Protein AF-A0A9D2LPY2-F1 (afdb_monomer)

Solvent-accessible surface area (backbone atoms only — not comparable to full-atom values): 20550 Å² total; per-residue (Å²): 141,84,88,86,77,92,79,87,81,84,88,88,88,84,88,85,90,77,90,75,98,65,79,56,71,66,57,47,38,59,54,51,64,76,75,69,78,90,48,78,69,53,58,55,48,52,63,50,60,71,70,51,50,71,69,53,44,50,35,51,61,49,63,38,62,83,74,46,74,81,80,65,84,69,51,78,71,48,55,43,56,44,53,45,55,49,54,79,40,36,86,79,53,53,69,69,58,46,51,50,52,46,67,37,82,89,44,39,69,68,36,26,47,52,43,47,53,45,49,48,61,65,40,67,93,48,89,38,56,64,38,51,45,61,59,59,74,53,84,63,69,63,55,63,75,54,46,37,48,32,56,68,69,30,72,73,50,77,90,44,48,67,61,31,49,48,33,42,73,78,46,57,55,66,38,14,28,43,23,44,55,45,33,42,72,58,40,44,67,62,29,30,53,55,20,48,58,51,57,72,46,60,83,81,55,56,57,52,46,49,38,40,24,42,47,40,41,20,55,42,41,53,78,35,77,83,51,84,62,55,68,59,48,48,52,48,31,51,49,48,26,66,77,29,76,83,43,58,61,42,22,49,37,25,51,52,20,35,42,62,34,62,39,67,71,36,46,49,52,50,64,68,36,89,79,59,53,69,67,61,36,38,50,33,45,61,65,26,43,60,50,56,46,50,45,50,68,67,76,53,51,66,66,53,51,50,50,50,42,55,43,33,72,68,48,28,40,35,80,48,28,67,51,50,58,57,48,44,76,74,48,82,52,65,68,57,39,56,53,40,52,56,42,36,52,40,11,76,39,92,73,28,36,76,67,61,70,85,60,77,114

Nearest PDB structures (foldseek):
  3ea5-assembly2_D  TM=3.324E-01  e=8.865E-01  Saccharomyces cerevisiae
  9dze-assembly1_S  TM=2.400E-01  e=1.378E+00  synthetic construct
  4hnm-assembly1_A  TM=3.335E-01  e=4.236E+00  Homo sapiens
  7r5j-assembly1_00  TM=2.239E-01  e=1.977E+00  Homo sapiens

Secondary structure (DSSP, 8-state):
-----PPP---------SS--SSHHHHHHHHHHHHS---HHHHHHHHHHTTS-HHHHHHHHTT-TTTSTTS----HHHHHHHHHHHHHTGGGS-HHHHHHHHH-TTS-HHHHHHHHHHHHHHTTTS--HHHHHHHHTTTT-S-HHHHHHHHHHS---GGGHHHHHHHHHSS-HHHHHHHHHHHHHH-HHHHHHHHHHHHHTTTSS-HHHHHHHHHHHHHHHHH-TT-TTHHHHHHHHHHHHHH-TT-HHHHHHHHHHHHTT--HHHHHHHHH-SSS-HHHHHHHHHHTHHHHHHHHHS---HHHHHHHHHHHHHS-BGGGHHHHHHHHTT---HHHHHHHHHHHHHHHSTT-B---GGG--

Structure (mmCIF, N/CA/C/O backbone):
data_AF-A0A9D2LPY2-F1
#
_entry.id   AF-A0A9D2LPY2-F1
#
loop_
_atom_site.group_PDB
_atom_site.id
_atom_site.type_symbol
_atom_site.label_atom_id
_atom_site.label_alt_id
_atom_site.label_comp_id
_atom_site.label_asym_id
_atom_site.label_entity_id
_atom_site.label_seq_id
_atom_site.pdbx_PDB_ins_code
_atom_site.Cartn_x
_atom_site.Cartn_y
_atom_site.Cartn_z
_atom_site.occupancy
_atom_site.B_iso_or_equiv
_atom_site.auth_seq_id
_atom_site.auth_comp_id
_atom_site.auth_asym_id
_atom_site.auth_atom_id
_atom_site.pdbx_PDB_model_num
ATOM 1 N N . MET A 1 1 ? 13.763 -38.006 15.478 1.00 33.28 1 MET A N 1
ATOM 2 C CA . MET A 1 1 ? 14.394 -37.643 16.771 1.00 33.28 1 MET A CA 1
ATOM 3 C C . MET A 1 1 ? 15.590 -36.742 16.495 1.00 33.28 1 MET A C 1
ATOM 5 O O . MET A 1 1 ? 16.362 -37.078 15.611 1.00 33.28 1 MET A O 1
ATOM 9 N N . LYS A 1 2 ? 15.731 -35.659 17.274 1.00 29.73 2 LYS A N 1
ATOM 10 C CA . LYS A 1 2 ? 16.757 -34.589 17.236 1.00 29.73 2 LYS A CA 1
ATOM 11 C C . LYS A 1 2 ? 16.472 -33.377 16.335 1.00 29.73 2 LYS A C 1
ATOM 13 O O . LYS A 1 2 ? 16.975 -33.234 15.230 1.00 29.73 2 LYS A O 1
ATOM 18 N N . GLN A 1 3 ? 15.698 -32.476 16.942 1.00 30.42 3 GLN A N 1
ATOM 19 C CA . GLN A 1 3 ? 15.717 -31.023 16.775 1.00 30.42 3 GLN A CA 1
ATOM 20 C C . GLN A 1 3 ? 17.135 -30.432 16.879 1.00 30.42 3 GLN A C 1
ATOM 22 O O . GLN A 1 3 ? 17.917 -30.896 17.712 1.00 30.42 3 GLN A O 1
ATOM 27 N N . ARG A 1 4 ? 17.397 -29.361 16.109 1.00 27.16 4 ARG A N 1
ATOM 28 C CA . ARG A 1 4 ? 18.348 -28.230 16.315 1.00 27.16 4 ARG A CA 1
ATOM 29 C C . ARG A 1 4 ? 18.579 -27.591 14.932 1.00 27.16 4 ARG A C 1
ATOM 31 O O . ARG A 1 4 ? 18.830 -28.328 13.998 1.00 27.16 4 ARG A O 1
ATOM 38 N N . LYS A 1 5 ? 18.534 -26.284 14.664 1.00 26.66 5 LYS A N 1
ATOM 39 C CA . LYS A 1 5 ? 18.535 -25.036 15.440 1.00 26.66 5 LYS A CA 1
ATOM 40 C C . LYS A 1 5 ? 17.847 -23.976 14.562 1.00 26.66 5 LYS A C 1
ATOM 42 O O . LYS A 1 5 ? 18.274 -23.782 13.429 1.00 26.66 5 LYS A O 1
ATOM 47 N N . ARG A 1 6 ? 16.849 -23.262 15.091 1.00 25.72 6 ARG A N 1
ATOM 48 C CA . ARG A 1 6 ? 16.444 -21.953 14.556 1.00 25.72 6 ARG A CA 1
ATOM 49 C C . ARG A 1 6 ? 17.539 -20.953 14.931 1.00 25.72 6 ARG A C 1
ATOM 51 O O . ARG A 1 6 ? 17.900 -20.869 16.104 1.00 25.72 6 ARG A O 1
ATOM 58 N N . ARG A 1 7 ? 18.106 -20.261 13.943 1.00 25.97 7 ARG A N 1
ATOM 59 C CA . ARG A 1 7 ? 18.996 -19.117 14.154 1.00 25.97 7 ARG A CA 1
ATOM 60 C C . ARG A 1 7 ? 18.189 -17.839 13.973 1.00 25.97 7 ARG A C 1
ATOM 62 O O . ARG A 1 7 ? 17.499 -17.662 12.979 1.00 25.97 7 ARG A O 1
ATOM 69 N N . ILE A 1 8 ? 18.297 -17.025 15.009 1.00 27.44 8 ILE A N 1
ATOM 70 C CA . ILE A 1 8 ? 17.838 -15.655 15.179 1.00 27.44 8 ILE A CA 1
ATOM 71 C C . ILE A 1 8 ? 18.492 -14.775 14.108 1.00 27.44 8 ILE A C 1
ATOM 73 O O . ILE A 1 8 ? 19.707 -14.852 13.933 1.00 27.44 8 ILE A O 1
ATOM 77 N N . TRP A 1 9 ? 17.700 -13.932 13.448 1.00 23.62 9 TRP A N 1
ATOM 78 C CA . TRP A 1 9 ? 18.180 -12.730 12.768 1.00 23.62 9 TRP A CA 1
ATOM 79 C C . TRP A 1 9 ? 17.398 -11.537 13.315 1.00 23.62 9 TRP A C 1
ATOM 81 O O . TRP A 1 9 ? 16.196 -11.408 13.105 1.00 23.62 9 TRP A O 1
ATOM 91 N N . PHE A 1 10 ? 18.113 -10.724 14.086 1.00 23.70 10 PHE A N 1
ATOM 92 C CA . PHE A 1 10 ? 17.764 -9.359 14.460 1.00 23.70 10 PHE A CA 1
ATOM 93 C C . PHE A 1 10 ? 18.466 -8.411 13.473 1.00 23.70 10 PHE A C 1
ATOM 95 O O . PHE A 1 10 ? 19.492 -8.784 12.904 1.00 23.70 10 PHE A O 1
ATOM 102 N N . CYS A 1 11 ? 17.942 -7.185 13.380 1.00 22.45 11 CYS A N 1
ATOM 103 C CA . CYS A 1 11 ? 18.453 -5.993 12.680 1.00 22.45 11 CYS A CA 1
ATOM 104 C C . CYS A 1 11 ? 17.850 -5.712 11.294 1.00 22.45 11 CYS A C 1
ATOM 106 O O . CYS A 1 11 ? 18.381 -6.125 10.270 1.00 22.45 11 CYS A O 1
ATOM 108 N N . SER A 1 12 ? 16.836 -4.844 11.252 1.00 22.83 12 SER A N 1
ATOM 109 C CA . SER A 1 12 ? 17.049 -3.440 10.845 1.00 22.83 12 SER A CA 1
ATOM 110 C C . SER A 1 12 ? 15.806 -2.592 11.146 1.00 22.83 12 SER A C 1
ATOM 112 O O . SER A 1 12 ? 14.726 -2.793 10.605 1.00 22.83 12 SER A O 1
ATOM 114 N N . LEU A 1 13 ? 15.990 -1.646 12.065 1.00 22.78 13 LEU A N 1
ATOM 115 C CA . LEU A 1 13 ? 15.057 -0.604 12.472 1.00 22.78 13 LEU A CA 1
ATOM 116 C C . LEU A 1 13 ? 15.636 0.715 11.949 1.00 22.78 13 LEU A C 1
ATOM 118 O O . LEU A 1 13 ? 16.678 1.123 12.451 1.00 22.78 13 LEU A O 1
ATOM 122 N N . ALA A 1 14 ? 14.998 1.351 10.964 1.00 22.44 14 ALA A N 1
ATOM 123 C CA . ALA A 1 14 ? 14.951 2.810 10.804 1.00 22.44 14 ALA A CA 1
ATOM 124 C C . ALA A 1 14 ? 14.143 3.203 9.553 1.00 22.44 14 ALA A C 1
ATOM 126 O O . ALA A 1 14 ? 14.378 2.675 8.474 1.00 22.44 14 ALA A O 1
ATOM 127 N N . ALA A 1 15 ? 13.274 4.203 9.734 1.00 22.61 15 ALA A N 1
ATOM 128 C CA . ALA A 1 15 ? 12.602 5.022 8.719 1.00 22.61 15 ALA A CA 1
ATOM 129 C C . ALA A 1 15 ? 11.318 4.481 8.054 1.00 22.61 15 ALA A C 1
ATOM 131 O O . ALA A 1 15 ? 11.270 4.296 6.847 1.00 22.61 15 ALA A O 1
ATOM 132 N N . VAL A 1 16 ? 10.231 4.395 8.834 1.00 22.98 16 VAL A N 1
ATOM 133 C CA . VAL A 1 16 ? 8.909 4.913 8.416 1.00 22.98 16 VAL A CA 1
ATOM 134 C C . VAL A 1 16 ? 8.256 5.557 9.643 1.00 22.98 16 VAL A C 1
ATOM 136 O O . VAL A 1 16 ? 7.635 4.887 10.464 1.00 22.98 16 VAL A O 1
ATOM 139 N N . ILE A 1 17 ? 8.439 6.867 9.803 1.00 27.78 17 ILE A N 1
ATOM 140 C CA . ILE A 1 17 ? 7.555 7.699 10.624 1.00 27.78 17 ILE A CA 1
ATOM 141 C C . ILE A 1 17 ? 6.689 8.447 9.626 1.00 27.78 17 ILE A C 1
ATOM 143 O O . ILE A 1 17 ? 7.153 9.425 9.061 1.00 27.78 17 ILE A O 1
ATOM 147 N N . LEU A 1 18 ? 5.479 7.946 9.379 1.00 23.75 18 LEU A N 1
ATOM 148 C CA . LEU A 1 18 ? 4.254 8.726 9.190 1.00 23.75 18 LEU A CA 1
ATOM 149 C C . LEU A 1 18 ? 3.100 7.761 8.870 1.00 23.75 18 LEU A C 1
ATOM 151 O O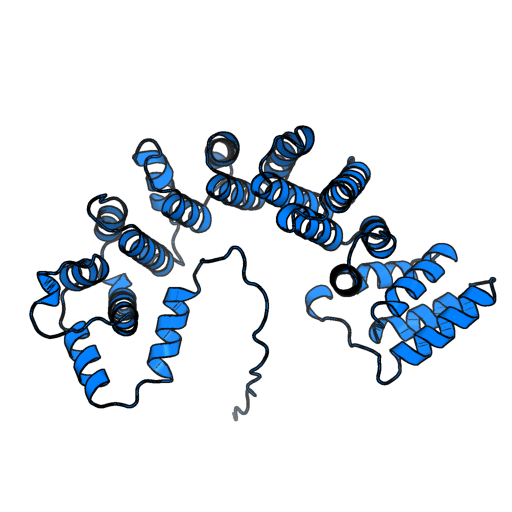 . LEU A 1 18 ? 3.161 6.986 7.924 1.00 23.75 18 LEU A O 1
ATOM 155 N N . VAL A 1 19 ? 2.050 7.847 9.693 1.00 28.88 19 VAL A N 1
ATOM 156 C CA . VAL A 1 19 ? 0.743 7.172 9.575 1.00 28.88 19 VAL A CA 1
ATOM 157 C C . VAL A 1 19 ? 0.756 5.654 9.815 1.00 28.88 19 VAL A C 1
ATOM 159 O O . VAL A 1 19 ? 0.844 4.839 8.902 1.00 28.88 19 VAL A O 1
ATOM 162 N N . GLY A 1 20 ? 0.598 5.258 11.082 1.00 27.89 20 GLY A N 1
ATOM 163 C CA . GLY A 1 20 ? 0.405 3.849 11.433 1.00 27.89 20 GLY A CA 1
ATOM 164 C C . GLY A 1 20 ? 0.440 3.540 12.926 1.00 27.89 20 GLY A C 1
ATOM 165 O O . GLY A 1 20 ? 1.164 2.641 13.342 1.00 27.89 20 GLY A O 1
ATOM 166 N N . VAL A 1 21 ? -0.332 4.250 13.755 1.00 30.75 21 VAL A N 1
ATOM 167 C CA . VAL A 1 21 ? -0.612 3.775 15.124 1.00 30.75 21 VAL A CA 1
ATOM 168 C C . VAL A 1 21 ? -1.715 2.714 15.032 1.00 30.75 21 VAL A C 1
ATOM 170 O O . VAL A 1 21 ? -2.880 2.972 15.307 1.00 30.75 21 VAL A O 1
ATOM 173 N N . SER A 1 22 ? -1.364 1.511 14.579 1.00 33.56 22 SER A N 1
ATOM 174 C CA . SER A 1 22 ? -2.277 0.362 14.527 1.00 33.56 22 SER A CA 1
ATOM 175 C C . SER A 1 22 ? -1.573 -0.886 15.056 1.00 33.56 22 SER A C 1
ATOM 177 O O . SER A 1 22 ? -0.519 -1.258 14.549 1.00 33.56 22 SER A O 1
ATOM 179 N N . ALA A 1 23 ? -2.154 -1.513 16.083 1.00 34.56 23 ALA A N 1
ATOM 180 C CA . ALA A 1 23 ? -1.826 -2.830 16.654 1.00 34.56 23 ALA A CA 1
ATOM 181 C C . ALA A 1 23 ? -0.445 -3.049 17.320 1.00 34.56 23 ALA A C 1
ATOM 183 O O . ALA A 1 23 ? -0.296 -3.977 18.113 1.00 34.56 23 ALA A O 1
ATOM 184 N N . VAL A 1 24 ? 0.558 -2.199 17.082 1.00 37.12 24 VAL A N 1
ATOM 185 C CA . VAL A 1 24 ? 1.925 -2.419 17.600 1.00 37.12 24 VAL A CA 1
ATOM 186 C C . VAL A 1 24 ? 2.024 -2.244 19.125 1.00 37.12 24 VAL A C 1
ATOM 188 O O . VAL A 1 24 ? 2.797 -2.954 19.762 1.00 37.12 24 VAL A O 1
ATOM 191 N N . GLY A 1 25 ? 1.218 -1.365 19.734 1.00 37.53 25 GLY A N 1
ATOM 192 C CA . GLY A 1 25 ? 1.349 -0.992 21.151 1.00 37.53 25 GLY A CA 1
ATOM 193 C C . GLY A 1 25 ? 1.043 -2.109 22.159 1.00 37.53 25 GLY A C 1
ATOM 194 O O . GLY A 1 25 ? 1.768 -2.255 23.139 1.00 37.53 25 GLY A O 1
ATOM 195 N N . VAL A 1 26 ? 0.015 -2.930 21.914 1.00 41.72 26 VAL A N 1
ATOM 196 C CA . VAL A 1 26 ? -0.402 -3.998 22.849 1.00 41.72 26 VAL A CA 1
ATOM 197 C C . VAL A 1 26 ? 0.454 -5.259 22.680 1.00 41.72 26 VAL A C 1
ATOM 199 O O . VAL A 1 26 ? 0.863 -5.869 23.666 1.00 41.72 26 VAL A O 1
ATOM 202 N N . LEU A 1 27 ? 0.822 -5.610 21.442 1.00 37.94 27 LEU A N 1
ATOM 203 C CA . LEU A 1 27 ? 1.737 -6.726 21.180 1.00 37.94 27 LEU A CA 1
ATOM 204 C C . LEU A 1 27 ? 3.169 -6.417 21.650 1.00 37.94 27 LEU A C 1
ATOM 206 O O . LEU A 1 27 ? 3.800 -7.285 22.253 1.00 37.94 27 LEU A O 1
ATOM 210 N N . HIS A 1 28 ? 3.658 -5.177 21.485 1.00 39.91 28 HIS A N 1
ATOM 211 C CA . HIS A 1 28 ? 4.940 -4.766 22.077 1.00 39.91 28 HIS A CA 1
ATOM 212 C C . HIS A 1 28 ? 4.902 -4.765 23.605 1.00 39.91 28 HIS A C 1
ATOM 214 O O . HIS A 1 28 ? 5.907 -5.123 24.209 1.00 39.91 28 HIS A O 1
ATOM 220 N N . ALA A 1 29 ? 3.766 -4.442 24.237 1.00 39.56 29 ALA A N 1
ATOM 221 C CA . ALA A 1 29 ? 3.632 -4.529 25.691 1.00 39.56 29 ALA A CA 1
ATOM 222 C C . ALA A 1 29 ? 3.851 -5.965 26.201 1.00 39.56 29 ALA A C 1
ATOM 224 O O . ALA A 1 29 ? 4.554 -6.148 27.189 1.00 39.56 29 ALA A O 1
ATOM 225 N N . SER A 1 30 ? 3.328 -6.974 25.489 1.00 40.59 30 SER A N 1
ATOM 226 C CA . SER A 1 30 ? 3.521 -8.394 25.834 1.00 40.59 30 SER A CA 1
ATOM 227 C C . SER A 1 30 ? 4.945 -8.917 25.586 1.00 40.59 30 SER A C 1
ATOM 229 O O . SER A 1 30 ? 5.412 -9.795 26.302 1.00 40.59 30 SER A O 1
ATOM 231 N N . ALA A 1 31 ? 5.657 -8.368 24.595 1.00 36.31 31 ALA A N 1
ATOM 232 C CA . ALA A 1 31 ? 7.046 -8.736 24.312 1.00 36.31 31 ALA A CA 1
ATOM 233 C C . ALA A 1 31 ? 8.040 -8.046 25.272 1.00 36.31 31 ALA A C 1
ATOM 235 O O . ALA A 1 31 ? 9.018 -8.658 25.706 1.00 36.31 31 ALA A O 1
ATOM 236 N N . LEU A 1 32 ? 7.765 -6.792 25.656 1.00 37.66 32 LEU A N 1
ATOM 237 C CA . LEU A 1 32 ? 8.565 -6.023 26.617 1.00 37.66 32 LEU A CA 1
ATOM 238 C C . LEU A 1 32 ? 8.457 -6.559 28.052 1.00 37.66 32 LEU A C 1
ATOM 240 O O . LEU A 1 32 ? 9.445 -6.485 28.783 1.00 37.66 32 LEU A O 1
ATOM 244 N N . THR A 1 33 ? 7.318 -7.138 28.451 1.00 45.91 33 THR A N 1
ATOM 245 C CA . THR A 1 33 ? 7.165 -7.759 29.780 1.00 45.91 33 THR A CA 1
ATOM 246 C C . THR A 1 33 ? 8.031 -9.004 29.959 1.00 45.91 33 THR A C 1
ATOM 248 O O . THR A 1 33 ? 8.462 -9.280 31.076 1.00 45.91 33 THR A O 1
ATOM 251 N N . THR A 1 34 ? 8.346 -9.736 28.886 1.00 41.28 34 THR A N 1
ATOM 252 C CA . THR A 1 34 ? 9.168 -10.955 28.975 1.00 41.28 34 THR A CA 1
ATOM 253 C C . THR A 1 34 ? 10.679 -10.725 28.967 1.00 41.28 34 THR A C 1
ATOM 255 O O . THR A 1 34 ? 11.400 -11.570 29.492 1.00 41.28 34 THR A O 1
ATOM 258 N N . GLU A 1 35 ? 11.187 -9.623 28.401 1.00 39.84 35 GLU A N 1
ATOM 259 C CA . GLU A 1 35 ? 12.633 -9.498 28.129 1.00 39.84 35 GLU A CA 1
ATOM 260 C C . GLU A 1 35 ? 13.377 -8.466 29.001 1.00 39.84 35 GLU A C 1
ATOM 262 O O . GLU A 1 35 ? 14.607 -8.476 29.017 1.00 39.84 35 GLU A O 1
ATOM 267 N N . LYS A 1 36 ? 12.693 -7.596 29.769 1.00 41.84 36 LYS A N 1
ATOM 268 C CA . LYS A 1 36 ? 13.379 -6.448 30.404 1.00 41.84 36 LYS A CA 1
ATOM 269 C C . LYS A 1 36 ? 13.077 -6.117 31.869 1.00 41.84 36 LYS A C 1
ATOM 271 O O . LYS A 1 36 ? 13.353 -4.994 32.275 1.00 41.84 36 LYS A O 1
ATOM 276 N N . LEU A 1 37 ? 12.581 -7.053 32.678 1.00 44.19 37 LEU A N 1
ATOM 277 C CA . LEU A 1 37 ? 12.124 -6.733 34.042 1.00 44.19 37 LEU A CA 1
ATOM 278 C C . LEU A 1 37 ? 12.885 -7.516 35.123 1.00 44.19 37 LEU A C 1
ATOM 280 O O . LEU A 1 37 ? 12.363 -8.433 35.754 1.00 44.19 37 LEU A O 1
ATOM 284 N N . SER A 1 38 ? 14.155 -7.163 35.334 1.00 38.19 38 SER A N 1
ATOM 285 C CA . SER A 1 38 ? 14.966 -7.665 36.452 1.00 38.19 38 SER A CA 1
ATOM 286 C C . SER A 1 38 ? 15.116 -6.590 37.535 1.00 38.19 38 SER A C 1
ATOM 288 O O . SER A 1 38 ? 16.139 -5.909 37.612 1.00 38.19 38 SER A O 1
ATOM 290 N N . GLY A 1 39 ? 14.091 -6.445 38.378 1.00 50.50 39 GLY A N 1
ATOM 291 C CA . GLY A 1 39 ? 14.118 -5.616 39.585 1.00 50.50 39 GLY A CA 1
ATOM 292 C C . GLY A 1 39 ? 13.019 -6.021 40.574 1.00 50.50 39 GLY A C 1
ATOM 293 O O . GLY A 1 39 ? 11.877 -6.241 40.182 1.00 50.50 39 GLY A O 1
ATOM 294 N N . MET A 1 40 ? 13.344 -6.121 41.868 1.00 47.19 40 MET A N 1
ATOM 295 C CA . MET A 1 40 ? 12.392 -6.523 42.924 1.00 47.19 40 MET A CA 1
ATOM 296 C C . MET A 1 40 ? 11.191 -5.563 43.066 1.00 47.19 40 MET A C 1
ATOM 298 O O . MET A 1 40 ? 10.110 -5.994 43.470 1.00 47.19 40 MET A O 1
ATOM 302 N N . GLU A 1 41 ? 11.340 -4.284 42.697 1.00 60.94 41 GLU A N 1
ATOM 303 C CA . GLU A 1 41 ? 10.235 -3.312 42.674 1.00 60.94 41 GLU A CA 1
ATOM 304 C C . GLU A 1 41 ? 9.180 -3.650 41.612 1.00 60.94 41 GLU A C 1
ATOM 306 O O . GLU A 1 41 ? 7.982 -3.469 41.839 1.00 60.94 41 GLU A O 1
ATOM 311 N N . GLU A 1 42 ? 9.589 -4.219 40.483 1.00 63.41 42 GLU A N 1
ATOM 312 C CA . GLU A 1 42 ? 8.707 -4.496 39.354 1.00 63.41 42 GLU A CA 1
ATOM 313 C C . GLU A 1 42 ? 7.843 -5.737 39.571 1.00 63.41 42 GLU A C 1
ATOM 315 O O . GLU A 1 42 ? 6.636 -5.702 39.339 1.00 63.41 42 GLU A O 1
ATOM 320 N N . THR A 1 43 ? 8.410 -6.798 40.150 1.00 66.75 43 THR A N 1
ATOM 321 C CA . THR A 1 43 ? 7.640 -7.979 40.574 1.00 66.75 43 THR A CA 1
ATOM 322 C C . THR A 1 43 ? 6.583 -7.611 41.623 1.00 66.75 43 THR A C 1
ATOM 324 O O . THR A 1 43 ? 5.451 -8.102 41.598 1.00 66.75 43 THR A O 1
ATOM 327 N N . SER A 1 44 ? 6.918 -6.688 42.533 1.00 70.75 44 SER A N 1
ATOM 328 C CA . SER A 1 44 ? 5.967 -6.171 43.522 1.00 70.75 44 SER A CA 1
ATOM 329 C C . SER A 1 44 ? 4.852 -5.331 42.879 1.00 70.75 44 SER A C 1
ATOM 331 O O . SER A 1 44 ? 3.707 -5.393 43.321 1.00 70.75 44 SER A O 1
ATOM 333 N N . ARG A 1 45 ? 5.150 -4.597 41.797 1.00 69.19 45 ARG A N 1
ATOM 334 C CA . ARG A 1 45 ? 4.157 -3.840 41.020 1.00 69.19 45 ARG A CA 1
ATOM 335 C C . ARG A 1 45 ? 3.234 -4.757 40.225 1.00 69.19 45 ARG A C 1
ATOM 337 O O . ARG A 1 45 ? 2.023 -4.588 40.324 1.00 69.19 45 ARG A O 1
ATOM 344 N N . ILE A 1 46 ? 3.772 -5.737 39.498 1.00 73.56 46 ILE A N 1
ATOM 345 C CA . ILE A 1 46 ? 2.980 -6.705 38.720 1.00 73.56 46 ILE A CA 1
ATOM 346 C C . ILE A 1 46 ? 1.996 -7.434 39.640 1.00 73.56 46 ILE A C 1
ATOM 348 O O . ILE A 1 46 ? 0.791 -7.362 39.418 1.00 73.56 46 ILE A O 1
ATOM 352 N N . SER A 1 47 ? 2.478 -7.992 40.755 1.00 77.88 47 SER A N 1
ATOM 353 C CA . SER A 1 47 ? 1.624 -8.702 41.724 1.00 77.88 47 SER A CA 1
ATOM 354 C C . SER A 1 47 ? 0.554 -7.829 42.397 1.00 77.88 47 SER A C 1
ATOM 356 O O . SER A 1 47 ? -0.442 -8.345 42.909 1.00 77.88 47 SER A O 1
ATOM 358 N N . ARG A 1 48 ? 0.728 -6.500 42.428 1.00 76.94 48 ARG A N 1
ATOM 359 C CA . ARG A 1 48 ? -0.305 -5.557 42.888 1.00 76.94 48 ARG A CA 1
ATOM 360 C C . ARG A 1 48 ? -1.350 -5.308 41.806 1.00 76.94 48 ARG A C 1
ATOM 362 O O . ARG A 1 48 ? -2.536 -5.363 42.114 1.00 76.94 48 ARG A O 1
ATOM 369 N N . VAL A 1 49 ? -0.928 -5.078 40.560 1.00 81.94 49 VAL A N 1
ATOM 370 C CA . VAL A 1 49 ? -1.843 -4.899 39.417 1.00 81.94 49 VAL A CA 1
ATOM 371 C C . VAL A 1 49 ? -2.666 -6.172 39.185 1.00 81.94 49 VAL A C 1
ATOM 373 O O . VAL A 1 49 ? -3.871 -6.088 38.965 1.00 81.94 49 VAL A O 1
ATOM 376 N N . GLU A 1 50 ? -2.065 -7.351 39.363 1.00 83.94 50 GLU A N 1
ATOM 377 C CA . GLU A 1 50 ? -2.746 -8.652 39.313 1.00 83.94 50 GLU A CA 1
ATOM 378 C C . GLU A 1 50 ? -3.910 -8.780 40.314 1.00 83.94 50 GLU A C 1
ATOM 380 O O . GLU A 1 50 ? -4.864 -9.518 40.075 1.00 83.94 50 GLU A O 1
ATOM 385 N N . LYS A 1 51 ? -3.893 -8.051 41.431 1.00 87.12 51 LYS A N 1
ATOM 386 C CA . LYS A 1 51 ? -4.964 -8.119 42.442 1.00 87.12 51 LYS A CA 1
ATOM 387 C C . LYS A 1 51 ? -6.111 -7.146 42.187 1.00 87.12 51 LYS A C 1
ATOM 389 O O . LYS A 1 51 ? -7.138 -7.246 42.855 1.00 87.12 51 LYS A O 1
ATOM 394 N N . LEU A 1 52 ? -5.946 -6.202 41.263 1.00 87.44 52 LEU A N 1
ATOM 395 C CA . LEU A 1 52 ? -6.981 -5.222 40.943 1.00 87.44 52 LEU A CA 1
ATOM 396 C C . LEU A 1 52 ? -8.132 -5.881 40.185 1.00 87.44 52 LEU A C 1
ATOM 398 O O . LEU A 1 52 ? -7.923 -6.807 39.403 1.00 87.44 52 LEU A O 1
ATOM 402 N N . SER A 1 53 ? -9.354 -5.398 40.389 1.00 90.81 53 SER A N 1
ATOM 403 C CA . SER A 1 53 ? -10.504 -5.799 39.578 1.00 90.81 53 SER A CA 1
ATOM 404 C C . SER A 1 53 ? -10.415 -5.212 38.164 1.00 90.81 53 SER A C 1
ATOM 406 O O . SER A 1 53 ? -9.735 -4.211 37.940 1.00 90.81 53 SER A O 1
ATOM 408 N N . THR A 1 54 ? -11.149 -5.784 37.205 1.00 90.69 54 THR A N 1
ATOM 409 C CA . THR A 1 54 ? -11.245 -5.243 35.835 1.00 90.69 54 THR A CA 1
ATOM 410 C C . THR A 1 54 ? -11.626 -3.763 35.831 1.00 90.69 54 THR A C 1
ATOM 412 O O . THR A 1 54 ? -10.991 -2.964 35.151 1.00 90.69 54 THR A O 1
ATOM 415 N N . GLN A 1 55 ? -12.604 -3.374 36.650 1.00 90.94 55 GLN A N 1
ATOM 416 C CA . GLN A 1 55 ? -13.056 -1.986 36.745 1.00 90.94 55 GLN A CA 1
ATOM 417 C C . GLN A 1 55 ? -11.979 -1.057 37.317 1.00 90.94 55 GLN A C 1
ATOM 419 O O . GLN A 1 55 ? -11.813 0.063 36.844 1.00 90.94 55 GLN A O 1
ATOM 424 N N . GLN A 1 56 ? -11.176 -1.532 38.273 1.00 89.44 56 GLN A N 1
ATOM 425 C CA . GLN A 1 56 ? -10.026 -0.771 38.769 1.00 89.44 56 GLN A CA 1
ATOM 426 C C . GLN A 1 56 ? -8.941 -0.619 37.696 1.00 89.44 56 GLN A C 1
ATOM 428 O O . GLN A 1 56 ? -8.372 0.461 37.560 1.00 89.44 56 GLN A O 1
ATOM 433 N N . LEU A 1 57 ? -8.671 -1.663 36.906 1.00 89.38 57 LEU A N 1
ATOM 434 C CA . LEU A 1 57 ? -7.717 -1.596 35.794 1.00 89.38 57 LEU A CA 1
ATOM 435 C C . LEU A 1 57 ? -8.174 -0.596 34.719 1.00 89.38 57 LEU A C 1
ATOM 437 O O . LEU A 1 57 ? -7.376 0.230 34.274 1.00 89.38 57 LEU A O 1
ATOM 441 N N . ILE A 1 58 ? -9.458 -0.611 34.350 1.00 90.19 58 ILE A N 1
ATOM 442 C CA . ILE A 1 58 ? -10.042 0.366 33.418 1.00 90.19 58 ILE A CA 1
ATOM 443 C C . ILE A 1 58 ? -9.965 1.781 34.003 1.00 90.19 58 ILE A C 1
ATOM 445 O O . ILE A 1 58 ? -9.509 2.695 33.319 1.00 90.19 58 ILE A O 1
ATOM 449 N N . GLY A 1 59 ? -10.309 1.960 35.282 1.00 88.50 59 GLY A N 1
ATOM 450 C CA . GLY A 1 59 ? -10.184 3.244 35.976 1.00 88.50 59 GLY A CA 1
ATOM 451 C C . GLY A 1 59 ? -8.751 3.789 35.973 1.00 88.50 59 GLY A C 1
ATOM 452 O O . GLY A 1 59 ? -8.541 4.979 35.733 1.00 88.50 59 GLY A O 1
ATOM 453 N N . LEU A 1 60 ? -7.741 2.925 36.145 1.00 85.81 60 LEU A N 1
ATOM 454 C CA . LEU A 1 60 ? -6.331 3.318 36.035 1.00 85.81 60 LEU A CA 1
ATOM 455 C C . LEU A 1 60 ? -5.959 3.783 34.624 1.00 85.81 60 LEU A C 1
ATOM 457 O O . LEU A 1 60 ? -5.292 4.817 34.498 1.00 85.81 60 LEU A O 1
ATOM 461 N N . LEU A 1 61 ? -6.399 3.066 33.580 1.00 87.25 61 LEU A N 1
ATOM 462 C CA . LEU A 1 61 ? -6.218 3.501 32.189 1.00 87.25 61 LEU A CA 1
ATOM 463 C C . LEU A 1 61 ? -6.908 4.839 31.926 1.00 87.25 61 LEU A C 1
ATOM 465 O O . LEU A 1 61 ? -6.360 5.664 31.203 1.00 87.25 61 LEU A O 1
ATOM 469 N N . ASN A 1 62 ? -8.080 5.056 32.525 1.00 88.00 62 ASN A N 1
ATOM 470 C CA . ASN A 1 62 ? -8.857 6.287 32.401 1.00 88.00 62 ASN A CA 1
ATOM 471 C C . ASN A 1 62 ? -8.264 7.471 33.185 1.00 88.00 62 ASN A C 1
ATOM 473 O O . ASN A 1 62 ? -8.781 8.586 33.151 1.00 88.00 62 ASN A O 1
ATOM 477 N N . GLY A 1 63 ? -7.170 7.245 33.918 1.00 81.62 63 GLY A N 1
ATOM 478 C CA . GLY A 1 63 ? -6.522 8.270 34.725 1.00 81.62 63 GLY A CA 1
ATOM 479 C C . GLY A 1 63 ? -7.292 8.641 35.993 1.00 81.62 63 GLY A C 1
ATOM 480 O O . GLY A 1 63 ? -7.037 9.713 36.549 1.00 81.62 63 GLY A O 1
ATOM 481 N N . ASP A 1 64 ? -8.192 7.776 36.470 1.00 78.94 64 ASP A N 1
ATOM 482 C CA . ASP A 1 64 ? -8.957 8.012 37.689 1.00 78.94 64 ASP A CA 1
ATOM 483 C C . ASP A 1 64 ? -8.016 8.131 38.898 1.00 78.94 64 ASP A C 1
ATOM 485 O O . ASP A 1 64 ? -7.336 7.188 39.320 1.00 78.94 64 ASP A O 1
ATOM 489 N N . LYS A 1 65 ? -7.971 9.339 39.466 1.00 68.06 65 LYS A N 1
ATOM 490 C CA . LYS A 1 65 ? -7.123 9.669 40.613 1.00 68.06 65 LYS A CA 1
ATOM 491 C C . LYS A 1 65 ? -7.567 8.951 41.887 1.00 68.06 65 LYS A C 1
ATOM 493 O O . LYS A 1 65 ? -6.727 8.734 42.755 1.00 68.06 65 LYS A O 1
ATOM 498 N N . SER A 1 66 ? -8.839 8.559 41.990 1.00 65.38 66 SER A N 1
ATOM 499 C CA . SER A 1 66 ? -9.362 7.816 43.140 1.00 65.38 66 SER A CA 1
ATOM 500 C C . SER A 1 66 ? -8.786 6.398 43.215 1.00 65.38 66 SER A C 1
ATOM 502 O O . SER A 1 66 ? -8.524 5.895 44.305 1.00 65.38 66 SER A O 1
ATOM 504 N N . VAL A 1 67 ? -8.468 5.797 42.062 1.00 61.75 67 VAL A N 1
ATOM 505 C CA . VAL A 1 67 ? -7.809 4.485 41.968 1.00 61.75 67 VAL A CA 1
ATOM 506 C C . VAL A 1 67 ? -6.289 4.603 42.154 1.00 61.75 67 VAL A C 1
ATOM 508 O O . VAL A 1 67 ? -5.638 3.673 42.627 1.00 61.75 67 VAL A O 1
ATOM 511 N N . ARG A 1 68 ? -5.707 5.775 41.856 1.00 58.97 68 ARG A N 1
ATOM 512 C CA . ARG A 1 68 ? -4.270 6.072 42.037 1.00 58.97 68 ARG A CA 1
ATOM 513 C C . ARG A 1 68 ? -3.853 6.319 43.490 1.00 58.97 68 ARG A C 1
ATOM 515 O O . ARG A 1 68 ? -2.657 6.400 43.762 1.00 58.97 68 ARG A O 1
ATOM 522 N N . ALA A 1 69 ? -4.802 6.446 44.415 1.00 44.50 69 ALA A N 1
ATOM 523 C CA . ALA A 1 69 ? -4.565 7.021 45.736 1.00 44.50 69 ALA A CA 1
ATOM 524 C C . ALA A 1 69 ? -3.707 6.179 46.708 1.00 44.50 69 ALA A C 1
ATOM 526 O O . ALA A 1 69 ? -3.463 6.661 47.805 1.00 44.50 69 ALA A O 1
ATOM 527 N N . ASN A 1 70 ? -3.218 4.982 46.347 1.00 49.47 70 ASN A N 1
ATOM 528 C CA . ASN A 1 70 ? -2.578 4.075 47.317 1.00 49.47 70 ASN A CA 1
ATOM 529 C C . ASN A 1 70 ? -1.377 3.227 46.811 1.00 49.47 70 ASN A C 1
ATOM 531 O O . ASN A 1 70 ? -1.254 2.108 47.280 1.00 49.47 70 ASN A O 1
ATOM 535 N N . ASP A 1 71 ? -0.519 3.687 45.875 1.00 51.47 71 ASP A N 1
ATOM 536 C CA . ASP A 1 71 ? 0.921 3.261 45.735 1.00 51.47 71 ASP A CA 1
ATOM 537 C C . ASP A 1 71 ? 1.458 3.123 44.292 1.00 51.47 71 ASP A C 1
ATOM 539 O O . ASP A 1 71 ? 2.642 2.850 44.094 1.00 51.47 71 ASP A O 1
ATOM 543 N N . LEU A 1 72 ? 0.648 3.280 43.246 1.00 56.91 72 LEU A N 1
ATOM 544 C CA . LEU A 1 72 ? 1.152 3.162 41.871 1.00 56.91 72 LEU A CA 1
ATOM 545 C C . LEU A 1 72 ? 1.511 4.554 41.334 1.00 56.91 72 LEU A C 1
ATOM 547 O O . LEU A 1 72 ? 0.663 5.239 40.760 1.00 56.91 72 LEU A O 1
ATOM 551 N N . SER A 1 73 ? 2.768 4.988 41.501 1.00 52.69 73 SER A N 1
ATOM 552 C CA . SER A 1 73 ? 3.296 6.138 40.753 1.00 52.69 73 SER A CA 1
ATOM 553 C C . SER A 1 73 ? 3.368 5.756 39.267 1.00 52.69 73 SER A C 1
ATOM 555 O O . SER A 1 73 ? 4.323 5.168 38.765 1.00 52.69 73 SER A O 1
ATOM 557 N N . MET A 1 74 ? 2.271 5.986 38.549 1.00 53.94 74 MET A N 1
ATOM 558 C CA . MET A 1 74 ? 2.126 5.538 37.165 1.00 53.94 74 MET A CA 1
ATOM 559 C C . MET A 1 74 ? 2.885 6.490 36.231 1.00 53.94 74 MET A C 1
ATOM 561 O O . MET A 1 74 ? 2.297 7.394 35.641 1.00 53.94 74 MET A O 1
ATOM 565 N N . ALA A 1 75 ? 4.197 6.285 36.093 1.00 57.50 75 ALA A N 1
ATOM 566 C CA . ALA A 1 75 ? 4.899 6.634 34.860 1.00 57.50 75 ALA A CA 1
ATOM 567 C C . ALA A 1 75 ? 4.305 5.822 33.686 1.00 57.50 75 ALA A C 1
ATOM 569 O O . ALA A 1 75 ? 3.641 4.805 33.913 1.00 57.50 75 ALA A O 1
ATOM 570 N N . ASN A 1 76 ? 4.564 6.233 32.438 1.00 56.16 76 ASN A N 1
ATOM 571 C CA . ASN A 1 76 ? 4.056 5.563 31.226 1.00 56.16 76 ASN A CA 1
ATOM 572 C C . ASN A 1 76 ? 4.258 4.034 31.241 1.00 56.16 76 ASN A C 1
ATOM 574 O O . ASN A 1 76 ? 3.400 3.295 30.768 1.00 56.16 76 ASN A O 1
ATOM 578 N N . GLU A 1 77 ? 5.347 3.558 31.850 1.00 56.53 77 GLU A N 1
ATOM 579 C CA . GLU A 1 77 ? 5.671 2.136 32.017 1.00 56.53 77 GLU A CA 1
ATOM 580 C C . GLU A 1 77 ? 4.572 1.325 32.712 1.00 56.53 77 GLU A C 1
ATOM 582 O O . GLU A 1 77 ? 4.327 0.177 32.357 1.00 56.53 77 GLU A O 1
ATOM 587 N N . GLY A 1 78 ? 3.858 1.903 33.677 1.00 66.50 78 GLY A N 1
ATOM 588 C CA . GLY A 1 78 ? 2.840 1.147 34.392 1.00 66.50 78 GLY A CA 1
ATOM 589 C C . GLY A 1 78 ? 1.477 1.089 33.691 1.00 66.50 78 GLY A C 1
ATOM 590 O O . GLY A 1 78 ? 0.702 0.181 33.984 1.00 66.50 78 GLY A O 1
ATOM 591 N N . LEU A 1 79 ? 1.202 1.961 32.713 1.00 72.56 79 LEU A N 1
ATOM 592 C CA . LEU A 1 79 ? 0.026 1.805 31.845 1.00 72.56 79 LEU A CA 1
ATOM 593 C C . LEU A 1 79 ? 0.153 0.558 30.957 1.00 72.56 79 LEU A C 1
ATOM 595 O O . LEU A 1 79 ? -0.845 -0.122 30.724 1.00 72.56 79 LEU A O 1
ATOM 599 N N . TYR A 1 80 ? 1.375 0.203 30.539 1.00 75.12 80 TYR A N 1
ATOM 600 C CA . TYR A 1 80 ? 1.627 -1.052 29.825 1.00 75.12 80 TYR A CA 1
ATOM 601 C C . TYR A 1 80 ? 1.326 -2.272 30.697 1.00 75.12 80 TYR A C 1
ATOM 603 O O . TYR A 1 80 ? 0.676 -3.199 30.225 1.00 75.12 80 TYR A O 1
ATOM 611 N N . THR A 1 81 ? 1.722 -2.260 31.977 1.00 78.94 81 THR A N 1
ATOM 612 C CA . THR A 1 81 ? 1.392 -3.344 32.919 1.00 78.94 81 THR A CA 1
ATOM 613 C C . THR A 1 81 ? -0.121 -3.496 33.097 1.00 78.94 81 THR A C 1
ATOM 615 O O . THR A 1 81 ? -0.628 -4.614 33.110 1.00 78.94 81 THR A O 1
ATOM 618 N N . VAL A 1 82 ? -0.857 -2.384 33.195 1.00 83.56 82 VAL A N 1
ATOM 619 C CA . VAL A 1 82 ? -2.326 -2.400 33.309 1.00 83.56 82 VAL A CA 1
ATOM 620 C C . VAL A 1 82 ? -2.974 -2.958 32.037 1.00 83.56 82 VAL A C 1
ATOM 622 O O . VAL A 1 82 ? -3.841 -3.827 32.127 1.00 83.56 82 VAL A O 1
ATOM 625 N N . ALA A 1 83 ? -2.537 -2.513 30.855 1.00 85.56 83 ALA A N 1
ATOM 626 C CA . ALA A 1 83 ? -3.045 -3.017 29.580 1.00 85.56 83 ALA A CA 1
ATOM 627 C C . ALA A 1 83 ? -2.729 -4.511 29.375 1.00 85.56 83 ALA A C 1
ATOM 629 O O . ALA A 1 83 ? -3.596 -5.262 28.933 1.00 85.56 83 ALA A O 1
ATOM 630 N N . ALA A 1 84 ? -1.527 -4.960 29.751 1.00 85.06 84 ALA A N 1
ATOM 631 C CA . ALA A 1 84 ? -1.140 -6.369 29.702 1.00 85.06 84 ALA A CA 1
ATOM 632 C C . ALA A 1 84 ? -2.016 -7.232 30.624 1.00 85.06 84 ALA A C 1
ATOM 634 O O . ALA A 1 84 ? -2.505 -8.278 30.210 1.00 85.06 84 ALA A O 1
ATOM 635 N N . GLN A 1 85 ? -2.300 -6.758 31.839 1.00 87.06 85 GLN A N 1
ATOM 636 C CA . GLN A 1 85 ? -3.182 -7.461 32.774 1.00 87.06 85 GLN A CA 1
ATOM 637 C C . GLN A 1 85 ? -4.636 -7.530 32.290 1.00 87.06 85 GLN A C 1
ATOM 639 O O . GLN A 1 85 ? -5.306 -8.545 32.483 1.00 87.06 85 GLN A O 1
ATOM 644 N N . LEU A 1 86 ? -5.134 -6.490 31.616 1.00 89.69 86 LEU A N 1
ATOM 645 C CA . LEU A 1 86 ? -6.434 -6.552 30.941 1.00 89.69 86 LEU A CA 1
ATOM 646 C C . LEU A 1 86 ? -6.430 -7.559 29.784 1.00 89.69 86 LEU A C 1
ATOM 648 O O . LEU A 1 86 ? -7.405 -8.292 29.618 1.00 89.69 86 LEU A O 1
ATOM 652 N N . LEU A 1 87 ? -5.334 -7.637 29.025 1.00 90.44 87 LEU A N 1
ATOM 653 C CA . LEU A 1 87 ? -5.170 -8.601 27.939 1.00 90.44 87 LEU A CA 1
ATOM 654 C C . LEU A 1 87 ? -5.158 -10.050 28.440 1.00 90.44 87 LEU A C 1
ATOM 656 O O . LEU A 1 87 ? -5.856 -10.890 27.877 1.00 90.44 87 LEU A O 1
ATOM 660 N N . GLU A 1 88 ? -4.438 -10.339 29.525 1.00 89.94 88 GLU A N 1
ATOM 661 C CA . GLU A 1 88 ? -4.436 -11.663 30.169 1.00 89.94 88 GLU A CA 1
ATOM 662 C C . GLU A 1 88 ? -5.839 -12.089 30.625 1.00 89.94 88 GLU A C 1
ATOM 664 O O . GLU A 1 88 ? -6.173 -13.272 30.632 1.00 89.94 88 GLU A O 1
ATOM 669 N N . ARG A 1 89 ? -6.694 -11.117 30.958 1.00 91.62 89 ARG A N 1
ATOM 670 C CA . ARG A 1 89 ? -8.069 -11.333 31.430 1.00 91.62 89 ARG A CA 1
ATOM 671 C C . ARG A 1 89 ? -9.126 -11.163 30.357 1.00 91.62 89 ARG A C 1
ATOM 673 O O . ARG A 1 89 ? -10.313 -11.213 30.691 1.00 91.62 89 ARG A O 1
ATOM 680 N N . LYS A 1 90 ? -8.737 -10.988 29.091 1.00 92.12 90 LYS A N 1
ATOM 681 C CA . LYS A 1 90 ? -9.656 -10.660 27.990 1.00 92.12 90 LYS A CA 1
ATOM 682 C C . LYS A 1 90 ? -10.854 -11.606 27.926 1.00 92.12 90 LYS A C 1
ATOM 684 O O . LYS A 1 90 ? -11.965 -11.177 27.632 1.00 92.12 90 LYS A O 1
ATOM 689 N N . ASP A 1 91 ? -10.662 -12.882 28.256 1.00 91.81 91 ASP A N 1
ATOM 690 C CA . ASP A 1 91 ? -11.713 -13.897 28.181 1.00 91.81 91 ASP A CA 1
ATOM 691 C C . ASP A 1 91 ? -12.722 -13.800 29.344 1.00 91.81 91 ASP A C 1
ATOM 693 O O . ASP A 1 91 ? -13.882 -14.159 29.159 1.00 91.81 91 ASP A O 1
ATOM 697 N N . SER A 1 92 ? -12.339 -13.215 30.487 1.00 92.25 92 SER A N 1
ATOM 698 C CA . SER A 1 92 ? -13.233 -12.985 31.639 1.00 92.25 92 SER A CA 1
ATOM 699 C C . SER A 1 92 ? -14.116 -11.735 31.535 1.00 92.25 92 SER A C 1
ATOM 701 O O . SER A 1 92 ? -15.085 -11.616 32.279 1.00 92.25 92 SER A O 1
ATOM 703 N N . ILE A 1 93 ? -13.801 -10.805 30.627 1.00 93.69 93 ILE A N 1
ATOM 704 C CA . ILE A 1 93 ? -14.560 -9.558 30.437 1.00 93.69 93 ILE A CA 1
ATOM 705 C C . ILE A 1 93 ? -15.607 -9.795 29.350 1.00 93.69 93 ILE A C 1
ATOM 707 O O . ILE A 1 93 ? -15.260 -10.241 28.258 1.00 93.69 93 ILE A O 1
ATOM 711 N N . SER A 1 94 ? -16.886 -9.525 29.604 1.00 93.56 94 SER A N 1
ATOM 712 C CA . SER A 1 94 ? -17.922 -9.766 28.586 1.00 93.56 94 SER A CA 1
ATOM 713 C C . SER A 1 94 ? -17.813 -8.789 27.402 1.00 93.56 94 SER A C 1
ATOM 715 O O . SER A 1 94 ? -17.367 -7.653 27.569 1.00 93.56 94 SER A O 1
ATOM 717 N N . ASN A 1 95 ? -18.255 -9.197 26.201 1.00 92.75 95 ASN A N 1
ATOM 718 C CA . ASN A 1 95 ? -18.302 -8.292 25.039 1.00 92.75 95 ASN A CA 1
ATOM 719 C C . ASN A 1 95 ? -19.193 -7.073 25.323 1.00 92.75 95 ASN A C 1
ATOM 721 O O . ASN A 1 95 ? -18.804 -5.954 25.016 1.00 92.75 95 ASN A O 1
ATOM 725 N N . THR A 1 96 ? -20.343 -7.270 25.973 1.00 92.81 96 THR A N 1
ATOM 726 C CA . THR A 1 96 ? -21.252 -6.184 26.371 1.00 92.81 96 THR A CA 1
ATOM 727 C C . THR A 1 96 ? -20.577 -5.178 27.303 1.00 92.81 96 THR A C 1
ATOM 729 O O . THR A 1 96 ? -20.738 -3.976 27.118 1.00 92.81 96 THR A O 1
ATOM 732 N N . GLU A 1 97 ? -19.788 -5.648 28.273 1.00 93.88 97 GLU A N 1
ATOM 733 C CA . GLU A 1 97 ? -19.023 -4.771 29.163 1.00 93.88 97 GLU A CA 1
ATOM 734 C C . GLU A 1 97 ? -17.956 -3.985 28.393 1.00 93.88 97 GLU A C 1
ATOM 736 O O . GLU A 1 97 ? -17.886 -2.766 28.538 1.00 93.88 97 GLU A O 1
ATOM 741 N N . LEU A 1 98 ? -17.171 -4.646 27.532 1.00 93.31 98 LEU A N 1
ATOM 742 C CA . LEU A 1 98 ? -16.158 -3.974 26.708 1.00 93.31 98 LEU A CA 1
ATOM 743 C C . LEU A 1 98 ? -16.780 -2.908 25.803 1.00 93.31 98 LEU A C 1
ATOM 745 O O . LEU A 1 98 ? -16.321 -1.769 25.800 1.00 93.31 98 LEU A O 1
ATOM 749 N N . LEU A 1 99 ? -17.837 -3.260 25.068 1.00 92.19 99 LEU A N 1
ATOM 750 C CA . LEU A 1 99 ? -18.539 -2.343 24.173 1.00 92.19 99 LEU A CA 1
ATOM 751 C C . LEU A 1 99 ? -19.125 -1.159 24.947 1.00 92.19 99 LEU A C 1
ATOM 753 O O . LEU A 1 99 ? -18.934 -0.021 24.527 1.00 92.19 99 LEU A O 1
ATOM 757 N N . GLY A 1 100 ? -19.731 -1.403 26.114 1.00 92.19 100 GLY A N 1
ATOM 758 C CA . GLY A 1 100 ? -20.227 -0.346 26.996 1.00 92.19 100 GLY A CA 1
ATOM 759 C C . GLY A 1 100 ? -19.132 0.656 27.368 1.00 92.19 100 GLY A C 1
ATOM 760 O O . GLY A 1 100 ? -19.308 1.859 27.182 1.00 92.19 100 GLY A O 1
ATOM 761 N N . GLN A 1 101 ? -17.963 0.165 27.788 1.00 93.62 101 GLN A N 1
ATOM 762 C CA . GLN A 1 101 ? -16.814 1.001 28.156 1.00 93.62 101 GLN A CA 1
ATOM 763 C C . GLN A 1 101 ? -16.191 1.736 26.956 1.00 93.62 101 GLN A C 1
ATOM 765 O O . GLN A 1 101 ? -15.739 2.873 27.094 1.00 93.62 101 GLN A O 1
ATOM 770 N N . ILE A 1 102 ? -16.189 1.120 25.769 1.00 92.25 102 ILE A N 1
ATOM 771 C CA . ILE A 1 102 ? -15.752 1.743 24.508 1.00 92.25 102 ILE A CA 1
ATOM 772 C C . ILE A 1 102 ? -16.699 2.877 24.097 1.00 92.25 102 ILE A C 1
ATOM 774 O O . ILE A 1 102 ? -16.252 3.884 23.544 1.00 92.25 102 ILE A O 1
ATOM 778 N N . THR A 1 103 ? -18.001 2.734 24.341 1.00 90.56 103 THR A N 1
ATOM 779 C CA . THR A 1 103 ? -19.006 3.746 23.980 1.00 90.56 103 THR A CA 1
ATOM 780 C C . THR A 1 103 ? -19.195 4.845 25.015 1.00 90.56 103 THR A C 1
ATOM 782 O O . THR A 1 103 ? -19.773 5.875 24.680 1.00 90.56 103 THR A O 1
ATOM 785 N N . ASP A 1 104 ? -18.708 4.656 26.241 1.00 91.25 104 ASP A N 1
ATOM 786 C CA . ASP A 1 104 ? -18.859 5.626 27.322 1.00 91.25 104 ASP A CA 1
ATOM 787 C C . ASP A 1 104 ? -18.013 6.889 27.051 1.00 91.25 104 ASP A C 1
ATOM 789 O O . ASP A 1 104 ? -16.778 6.816 27.046 1.00 91.25 104 ASP A O 1
ATOM 793 N N . PRO A 1 105 ? -18.633 8.064 26.826 1.00 89.50 105 PRO A N 1
ATOM 794 C CA . PRO A 1 105 ? -17.904 9.299 26.554 1.00 89.50 105 PRO A CA 1
ATOM 795 C C . PRO A 1 105 ? -17.174 9.858 27.785 1.00 89.50 105 PRO A C 1
ATOM 797 O O . PRO A 1 105 ? -16.348 10.754 27.628 1.00 89.50 105 PRO A O 1
ATOM 800 N N . SER A 1 106 ? -17.455 9.357 28.995 1.00 90.94 106 SER A N 1
ATOM 801 C CA . SER A 1 106 ? -16.709 9.714 30.209 1.00 90.94 106 SER A CA 1
ATOM 802 C C . SER A 1 106 ? -15.328 9.050 30.277 1.00 90.94 106 SER A C 1
ATOM 804 O O . SER A 1 106 ? -14.449 9.516 31.009 1.00 90.94 106 SER A O 1
ATOM 806 N N . ASN A 1 107 ? -15.108 8.001 29.477 1.00 91.19 107 ASN A N 1
ATOM 807 C CA . ASN A 1 107 ? -13.795 7.403 29.300 1.00 91.19 107 ASN A CA 1
ATOM 808 C C . ASN A 1 107 ? -12.939 8.221 28.319 1.00 91.19 107 ASN A C 1
ATOM 810 O O . ASN A 1 107 ? -13.392 8.665 27.260 1.00 91.19 107 ASN A O 1
ATOM 814 N N . GLN A 1 108 ? -11.656 8.370 28.639 1.00 89.62 108 GLN A N 1
ATOM 815 C CA . GLN A 1 108 ? -10.658 8.988 27.781 1.00 89.62 108 GLN A CA 1
ATOM 816 C C . GLN A 1 108 ? -10.519 8.208 26.474 1.00 89.62 108 GLN A C 1
ATOM 818 O O . GLN A 1 108 ? -10.621 6.977 26.436 1.00 89.62 108 GLN A O 1
ATOM 823 N N . ILE A 1 109 ? -10.215 8.928 25.393 1.00 89.31 109 ILE A N 1
ATOM 824 C CA . ILE A 1 109 ? -10.066 8.344 24.058 1.00 89.31 109 ILE A CA 1
ATOM 825 C C . ILE A 1 109 ? -9.016 7.226 24.034 1.00 89.31 109 ILE A C 1
ATOM 827 O O . ILE A 1 109 ? -9.232 6.194 23.406 1.00 89.31 109 ILE A O 1
ATOM 831 N N . GLN A 1 110 ? -7.918 7.378 24.781 1.00 88.12 110 GLN A N 1
ATOM 832 C CA . GLN A 1 110 ? -6.863 6.371 24.890 1.00 88.12 110 GLN A CA 1
ATOM 833 C C . GLN A 1 110 ? -7.370 5.091 25.565 1.00 88.12 110 GLN A C 1
ATOM 835 O O . GLN A 1 110 ? -7.076 3.997 25.092 1.00 88.12 110 GLN A O 1
ATOM 840 N N . THR A 1 111 ? -8.171 5.207 26.627 1.00 90.25 111 THR A N 1
ATOM 841 C CA . THR A 1 111 ? -8.785 4.055 27.305 1.00 90.25 111 THR A CA 1
ATOM 842 C C . THR A 1 111 ? -9.739 3.326 26.373 1.00 90.25 111 THR A C 1
ATOM 844 O O . THR A 1 111 ? -9.612 2.120 26.186 1.00 90.25 111 THR A O 1
ATOM 847 N N . ARG A 1 112 ? -10.642 4.065 25.721 1.00 92.06 112 ARG A N 1
ATOM 848 C CA . ARG A 1 112 ? -11.606 3.514 24.756 1.00 92.06 112 ARG A CA 1
ATOM 849 C C . ARG A 1 112 ? -10.895 2.815 23.591 1.00 92.06 112 ARG A C 1
ATOM 851 O O . ARG A 1 112 ? -11.300 1.736 23.176 1.00 92.06 112 ARG A O 1
ATOM 858 N N . SER A 1 113 ? -9.793 3.397 23.124 1.00 90.88 113 SER A N 1
ATOM 859 C CA . SER A 1 113 ? -8.918 2.866 22.073 1.00 90.88 113 SER A CA 1
ATOM 860 C C . SER A 1 113 ? -8.244 1.546 22.480 1.00 90.88 113 SER A C 1
ATOM 862 O O . SER A 1 113 ? -8.317 0.572 21.733 1.00 90.88 113 SER A O 1
ATOM 864 N N . ILE A 1 114 ? -7.676 1.467 23.692 1.00 89.81 114 ILE A N 1
ATOM 865 C CA . ILE A 1 114 ? -7.087 0.229 24.240 1.00 89.81 114 ILE A CA 1
ATOM 866 C C . ILE A 1 114 ? -8.150 -0.862 24.403 1.00 89.81 114 ILE A C 1
ATOM 868 O O . ILE A 1 114 ? -7.899 -2.024 24.094 1.00 89.81 114 ILE A O 1
ATOM 872 N N . LEU A 1 115 ? -9.345 -0.504 24.876 1.00 92.88 115 LEU A N 1
ATOM 873 C CA . LEU A 1 115 ? -10.440 -1.458 25.044 1.00 92.88 115 LEU A CA 1
ATOM 874 C C . LEU A 1 115 ? -10.978 -1.970 23.703 1.00 92.88 115 LEU A C 1
ATOM 876 O O . LEU A 1 115 ? -11.362 -3.134 23.616 1.00 92.88 115 LEU A O 1
ATOM 880 N N . MET A 1 116 ? -10.952 -1.148 22.651 1.00 92.06 116 MET A N 1
ATOM 881 C CA . MET A 1 116 ? -11.280 -1.590 21.295 1.00 92.06 116 MET A CA 1
ATOM 882 C C . MET A 1 116 ? -10.233 -2.570 20.747 1.00 92.06 116 MET A C 1
ATOM 884 O O . MET A 1 116 ? -10.609 -3.597 20.185 1.00 92.06 116 MET A O 1
ATOM 888 N N . ASP A 1 117 ? -8.940 -2.329 20.992 1.00 90.38 117 ASP A N 1
ATOM 889 C CA . ASP A 1 117 ? -7.881 -3.294 20.654 1.00 90.38 117 ASP A CA 1
ATOM 890 C C . ASP A 1 117 ? -8.058 -4.611 21.430 1.00 90.38 117 ASP A C 1
ATOM 892 O O . ASP A 1 117 ? -7.971 -5.700 20.860 1.00 90.38 117 ASP A O 1
ATOM 896 N N . LEU A 1 118 ? -8.381 -4.529 22.724 1.00 92.06 118 LEU A N 1
ATOM 897 C CA . LEU A 1 118 ? -8.682 -5.691 23.560 1.00 92.06 118 LEU A CA 1
ATOM 898 C C . LEU A 1 118 ? -9.884 -6.482 23.027 1.00 92.06 118 LEU A C 1
ATOM 900 O O . LEU A 1 118 ? -9.827 -7.711 22.961 1.00 92.06 118 LEU A O 1
ATOM 904 N N . TYR A 1 119 ? -10.948 -5.789 22.613 1.00 93.06 119 TYR A N 1
ATOM 905 C CA . TYR A 1 119 ? -12.114 -6.396 21.975 1.00 93.06 119 TYR A CA 1
ATOM 906 C C . TYR A 1 119 ? -11.731 -7.127 20.684 1.00 93.06 119 TYR A C 1
ATOM 908 O O . TYR A 1 119 ? -12.138 -8.275 20.484 1.00 93.06 119 TYR A O 1
ATOM 916 N N . ALA A 1 120 ? -10.935 -6.487 19.823 1.00 90.69 120 ALA A N 1
ATOM 917 C CA . ALA A 1 120 ? -10.498 -7.060 18.557 1.00 90.69 120 ALA A CA 1
ATOM 918 C C . ALA A 1 120 ? -9.653 -8.327 18.764 1.00 90.69 120 ALA A C 1
ATOM 920 O O . ALA A 1 120 ? -9.894 -9.324 18.083 1.00 90.69 120 ALA A O 1
ATOM 921 N N . ILE A 1 121 ? -8.733 -8.320 19.737 1.00 90.38 121 ILE A N 1
ATOM 922 C CA . ILE A 1 121 ? -7.892 -9.479 20.080 1.00 90.38 121 ILE A CA 1
ATOM 923 C C . ILE A 1 121 ? -8.719 -10.597 20.727 1.00 90.38 121 ILE A C 1
ATOM 925 O O . ILE A 1 121 ? -8.568 -11.769 20.389 1.00 90.38 121 ILE A O 1
ATOM 929 N N . LYS A 1 122 ? -9.627 -10.261 21.652 1.00 91.44 122 LYS A N 1
ATOM 930 C CA . LYS A 1 122 ? -10.541 -11.237 22.268 1.00 91.44 122 LYS A CA 1
ATOM 931 C C . LYS A 1 122 ? -11.342 -11.992 21.202 1.00 91.44 122 LYS A C 1
ATOM 933 O O . LYS A 1 122 ? -11.520 -13.200 21.318 1.00 91.44 122 LYS A O 1
ATOM 938 N N . ASN A 1 123 ? -11.779 -11.281 20.166 1.00 90.50 123 ASN A N 1
ATOM 939 C CA . ASN A 1 123 ? -12.630 -11.783 19.092 1.00 90.50 123 ASN A CA 1
ATOM 940 C C . ASN A 1 123 ? -11.848 -12.020 17.784 1.00 90.50 123 ASN A C 1
ATOM 942 O O . ASN A 1 123 ? -12.397 -11.878 16.691 1.00 90.50 123 ASN A O 1
ATOM 946 N N . GLU A 1 124 ? -10.550 -12.341 17.852 1.00 86.75 124 GLU A N 1
ATOM 947 C CA . GLU A 1 124 ? -9.714 -12.489 16.649 1.00 86.75 124 GLU A CA 1
ATOM 948 C C . GLU A 1 124 ? -10.249 -13.575 15.693 1.00 86.75 124 GLU A C 1
ATOM 950 O O . GLU A 1 124 ? -10.211 -13.389 14.478 1.00 86.75 124 GLU A O 1
ATOM 955 N N . ASN A 1 125 ? -10.845 -14.636 16.254 1.00 84.25 125 ASN A N 1
ATOM 956 C CA . ASN A 1 125 ? -11.357 -15.810 15.540 1.00 84.25 125 ASN A CA 1
ATOM 957 C C . ASN A 1 125 ? -12.889 -15.830 15.391 1.00 84.25 125 ASN A C 1
ATOM 959 O O . ASN A 1 125 ? -13.450 -16.835 14.955 1.00 84.25 125 ASN A O 1
ATOM 963 N N . THR A 1 126 ? -13.583 -14.756 15.771 1.00 84.56 126 THR A N 1
ATOM 964 C CA . THR A 1 126 ? -15.045 -14.650 15.674 1.00 84.56 126 THR A CA 1
ATOM 965 C C . THR A 1 126 ? -15.449 -13.458 14.803 1.00 84.56 126 THR A C 1
ATOM 967 O O . THR A 1 126 ? -14.707 -12.473 14.704 1.00 84.56 126 THR A O 1
ATOM 970 N N . PRO A 1 127 ? -16.614 -13.518 14.128 1.00 78.56 127 PRO A N 1
ATOM 971 C CA . PRO A 1 127 ? -17.154 -12.357 13.432 1.00 78.56 127 PRO A CA 1
ATOM 972 C C . PRO A 1 127 ? -17.366 -11.201 14.414 1.00 78.56 127 PRO A C 1
ATOM 974 O O . PRO A 1 127 ? -18.032 -11.365 15.429 1.00 78.56 127 PRO A O 1
ATOM 977 N N . LYS A 1 128 ? -16.806 -10.030 14.103 1.00 85.62 128 LYS A N 1
ATOM 978 C CA . LYS A 1 128 ? -16.880 -8.821 14.940 1.00 85.62 128 LYS A CA 1
ATOM 979 C C . LYS A 1 128 ? -18.031 -7.917 14.484 1.00 85.62 128 LYS A C 1
ATOM 981 O O . LYS A 1 128 ? -17.804 -6.758 14.132 1.00 85.62 128 LYS A O 1
ATOM 986 N N . ALA A 1 129 ? -19.239 -8.473 14.384 1.00 84.38 129 ALA A N 1
ATOM 987 C CA . ALA A 1 129 ? -20.408 -7.768 13.846 1.00 84.38 129 ALA A CA 1
ATOM 988 C C . ALA A 1 129 ? -20.772 -6.531 14.684 1.00 84.38 129 ALA A C 1
ATOM 990 O O . ALA A 1 129 ? -21.154 -5.500 14.138 1.00 84.38 129 ALA A O 1
ATOM 991 N N . GLU A 1 130 ? -20.533 -6.592 15.990 1.00 88.44 130 GLU A N 1
ATOM 992 C CA . GLU A 1 130 ? -20.817 -5.521 16.940 1.00 88.44 130 GLU A CA 1
ATOM 993 C C . GLU A 1 130 ? -19.970 -4.269 16.673 1.00 88.44 130 GLU A C 1
ATOM 995 O O . GLU A 1 130 ? -20.413 -3.159 16.943 1.00 88.44 130 GLU A O 1
ATOM 1000 N N . LEU A 1 131 ? -18.773 -4.399 16.080 1.00 89.00 131 LEU A N 1
ATOM 1001 C CA . LEU A 1 131 ? -17.986 -3.229 15.667 1.00 89.00 131 LEU A CA 1
ATOM 1002 C C . LEU A 1 131 ? -18.654 -2.474 14.510 1.00 89.00 131 LEU A C 1
ATOM 1004 O O . LEU A 1 131 ? -18.549 -1.251 14.448 1.00 89.00 131 LEU A O 1
ATOM 1008 N N . LYS A 1 132 ? -19.371 -3.177 13.620 1.00 88.00 132 LYS A N 1
ATOM 1009 C CA . LYS A 1 132 ? -20.210 -2.522 12.605 1.00 88.00 132 LYS A CA 1
ATOM 1010 C C . LYS A 1 132 ? -21.410 -1.848 13.251 1.00 88.00 132 LYS A C 1
ATOM 1012 O O . LYS A 1 132 ? -21.748 -0.726 12.891 1.00 88.00 132 LYS A O 1
ATOM 1017 N N . GLU A 1 133 ? -22.022 -2.495 14.237 1.00 87.06 133 GLU A N 1
ATOM 1018 C CA . GLU A 1 133 ? -23.108 -1.877 14.992 1.00 87.06 133 GLU A CA 1
ATOM 1019 C C . GLU A 1 133 ? -22.634 -0.609 15.700 1.00 87.06 133 GLU A C 1
ATOM 1021 O O . GLU A 1 133 ? -23.336 0.388 15.629 1.00 87.06 133 GLU A O 1
ATOM 1026 N N . LEU A 1 134 ? -21.436 -0.569 16.296 1.00 86.94 134 LEU A N 1
ATOM 1027 C CA . LEU A 1 134 ? -20.872 0.655 16.890 1.00 86.94 134 LEU A CA 1
ATOM 1028 C C . LEU A 1 134 ? -20.767 1.817 15.894 1.00 86.94 134 LEU A C 1
ATOM 1030 O O . LEU A 1 134 ? -21.027 2.964 16.252 1.00 86.94 134 LEU A O 1
ATOM 1034 N N . LEU A 1 135 ? -20.387 1.519 14.652 1.00 87.25 135 LEU A N 1
ATOM 1035 C CA . LEU A 1 135 ? -20.260 2.505 13.580 1.00 87.25 135 LEU A CA 1
ATOM 1036 C C . LEU A 1 135 ? -21.614 3.143 13.220 1.00 87.25 135 LEU A C 1
ATOM 1038 O O . LEU A 1 135 ? -21.677 4.339 12.936 1.00 87.25 135 LEU A O 1
ATOM 1042 N N . VAL A 1 136 ? -22.700 2.371 13.318 1.00 83.50 136 VAL A N 1
ATOM 1043 C CA . VAL A 1 136 ? -24.069 2.811 13.003 1.00 83.50 136 VAL A CA 1
ATOM 1044 C C . VAL A 1 136 ? -24.803 3.382 14.232 1.00 83.50 136 VAL A C 1
ATOM 1046 O O . VAL A 1 136 ? -25.511 4.385 14.141 1.00 83.50 136 VAL A O 1
ATOM 1049 N N . SER A 1 137 ? -24.634 2.769 15.406 1.00 71.06 137 SER A N 1
ATOM 1050 C CA . SER A 1 137 ? -25.536 2.871 16.572 1.00 71.06 137 SER A CA 1
ATOM 1051 C C . SER A 1 137 ? -25.340 4.085 17.489 1.00 71.06 137 SER A C 1
ATOM 1053 O O . SER A 1 137 ? -25.954 4.158 18.549 1.00 71.06 137 SER A O 1
ATOM 1055 N N . GLN A 1 138 ? -24.582 5.100 17.079 1.00 61.41 138 GLN A N 1
ATOM 1056 C CA . GLN A 1 138 ? -24.484 6.376 17.809 1.00 61.41 138 GLN A CA 1
ATOM 1057 C C . GLN A 1 138 ? -24.678 7.606 16.916 1.00 61.41 138 GLN A C 1
ATOM 1059 O O . GLN A 1 138 ? -24.134 8.672 17.196 1.00 61.41 138 GLN A O 1
ATOM 1064 N N . GLY A 1 139 ? -25.397 7.461 15.797 1.00 56.50 139 GLY A N 1
ATOM 1065 C CA . GLY A 1 139 ? -25.565 8.552 14.829 1.00 56.50 139 GLY A CA 1
ATOM 1066 C C . GLY A 1 139 ? -24.227 9.104 14.321 1.00 56.50 139 GLY A C 1
ATOM 1067 O O . GLY A 1 139 ? -24.112 10.300 14.078 1.00 56.50 139 GLY A O 1
ATOM 1068 N N . GLY A 1 140 ? -23.192 8.258 14.250 1.00 60.56 140 GLY A N 1
ATOM 1069 C CA . GLY A 1 140 ? -21.854 8.656 13.810 1.00 60.56 140 GLY A CA 1
ATOM 1070 C C . GLY A 1 140 ? -21.013 9.433 14.833 1.00 60.56 140 GLY A C 1
ATOM 1071 O O . GLY A 1 140 ? -19.984 9.981 14.450 1.00 60.56 140 GLY A O 1
ATOM 1072 N N . GLN A 1 141 ? -21.379 9.482 16.121 1.00 76.00 141 GLN A N 1
ATOM 1073 C CA . GLN A 1 141 ? -20.648 10.272 17.132 1.00 76.00 141 GLN A CA 1
ATOM 1074 C C . GLN A 1 141 ? -19.392 9.606 17.727 1.00 76.00 141 GLN A C 1
ATOM 1076 O O . GLN A 1 141 ? -18.780 10.157 18.646 1.00 76.00 141 GLN A O 1
ATOM 1081 N N . LEU A 1 142 ? -18.962 8.443 17.222 1.00 86.94 142 LEU A N 1
ATOM 1082 C CA . LEU A 1 142 ? -17.652 7.910 17.603 1.00 86.94 142 LEU A CA 1
ATOM 1083 C C . LEU A 1 142 ? -16.544 8.888 17.159 1.00 86.94 142 LEU A C 1
ATOM 1085 O O . LEU A 1 142 ? -16.553 9.328 16.011 1.00 86.94 142 LEU A O 1
ATOM 1089 N N . PRO A 1 143 ? -15.557 9.195 18.016 1.00 88.69 143 PRO A N 1
ATOM 1090 C CA . PRO A 1 143 ? -14.360 9.916 17.595 1.00 88.69 143 PRO A CA 1
ATOM 1091 C C . PRO A 1 143 ? -13.658 9.220 16.420 1.00 88.69 143 PRO A C 1
ATOM 1093 O O . PRO A 1 143 ? -13.676 7.986 16.329 1.00 88.69 143 PRO A O 1
ATOM 1096 N N . ALA A 1 144 ? -13.019 10.005 15.550 1.00 89.56 144 ALA A N 1
ATOM 1097 C CA . ALA A 1 144 ? -12.372 9.537 14.324 1.00 89.56 144 ALA A CA 1
ATOM 1098 C C . ALA A 1 144 ? -11.411 8.363 14.570 1.00 89.56 144 ALA A C 1
ATOM 1100 O O . ALA A 1 144 ? -11.434 7.367 13.849 1.00 89.56 144 ALA A O 1
ATOM 1101 N N . GLU A 1 145 ? -10.628 8.414 15.650 1.00 89.25 145 GLU A N 1
ATOM 1102 C CA . GLU A 1 145 ? -9.672 7.365 16.010 1.00 89.25 145 GLU A CA 1
ATOM 1103 C C . GLU A 1 145 ? -10.357 6.026 16.318 1.00 89.25 145 GLU A C 1
ATOM 1105 O O . GLU A 1 145 ? -9.833 4.965 15.971 1.00 89.25 145 GLU A O 1
ATOM 1110 N N . LEU A 1 146 ? -11.541 6.057 16.941 1.00 91.19 146 LEU A N 1
ATOM 1111 C CA . LEU A 1 146 ? -12.320 4.845 17.210 1.00 91.19 146 LEU A CA 1
ATOM 1112 C C . LEU A 1 146 ? -13.047 4.359 15.957 1.00 91.19 146 LEU A C 1
ATOM 1114 O O . LEU A 1 146 ? -13.117 3.151 15.743 1.00 91.19 146 LEU A O 1
ATOM 1118 N N . LYS A 1 147 ? -13.534 5.270 15.099 1.00 91.62 147 LYS A N 1
ATOM 1119 C CA . LYS A 1 147 ? -14.096 4.899 13.789 1.00 91.62 147 LYS A CA 1
ATOM 1120 C C . LYS A 1 147 ? -13.063 4.165 12.947 1.00 91.62 147 LYS A C 1
ATOM 1122 O O . LYS A 1 147 ? -13.346 3.086 12.443 1.00 91.62 147 LYS A O 1
ATOM 1127 N N . VAL A 1 148 ? -11.847 4.700 12.850 1.00 91.56 148 VAL A N 1
ATOM 1128 C CA . VAL A 1 148 ? -10.734 4.090 12.109 1.00 91.56 148 VAL A CA 1
ATOM 1129 C C . VAL A 1 148 ? -10.449 2.668 12.593 1.00 91.56 148 VAL A C 1
ATOM 1131 O O . VAL A 1 148 ? -10.297 1.760 11.770 1.00 91.56 148 VAL A O 1
ATOM 1134 N N . LYS A 1 149 ? -10.402 2.447 13.911 1.00 90.56 149 LYS A N 1
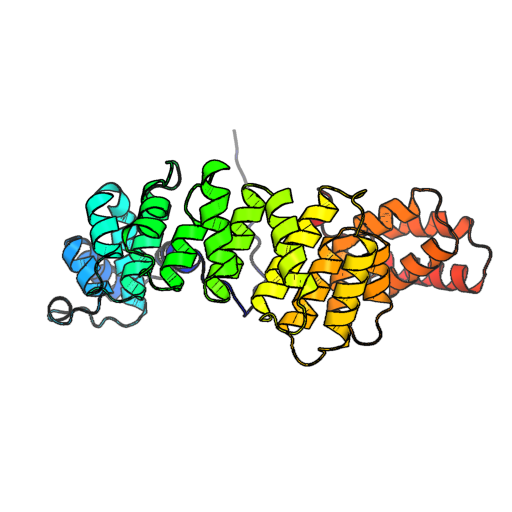ATOM 1135 C CA . LYS A 1 149 ? -10.204 1.111 14.489 1.00 90.56 149 LYS A CA 1
ATOM 1136 C C . LYS A 1 149 ? -11.372 0.174 14.189 1.00 90.56 149 LYS A C 1
ATOM 1138 O O . LYS A 1 149 ? -11.151 -0.907 13.651 1.00 90.56 149 LYS A O 1
ATOM 1143 N N . ALA A 1 150 ? -12.607 0.612 14.431 1.00 92.31 150 ALA A N 1
ATOM 1144 C CA . ALA A 1 150 ? -13.793 -0.185 14.138 1.00 92.31 150 ALA A CA 1
ATOM 1145 C C . ALA A 1 150 ? -13.882 -0.547 12.645 1.00 92.31 150 ALA A C 1
ATOM 1147 O O . ALA A 1 150 ? -14.071 -1.714 12.316 1.00 92.31 150 ALA A O 1
ATOM 1148 N N . ILE A 1 151 ? -13.643 0.407 11.736 1.00 92.50 151 ILE A N 1
ATOM 1149 C CA . ILE A 1 151 ? -13.562 0.158 10.290 1.00 92.50 151 ILE A CA 1
ATOM 1150 C C . ILE A 1 151 ? -12.438 -0.830 9.982 1.00 92.50 151 ILE A C 1
ATOM 1152 O O . ILE A 1 151 ? -12.608 -1.691 9.133 1.00 92.50 151 ILE A O 1
ATOM 1156 N N . THR A 1 152 ? -11.285 -0.742 10.641 1.00 90.88 152 THR A N 1
ATOM 1157 C CA . THR A 1 152 ? -10.149 -1.628 10.352 1.00 90.88 152 THR A CA 1
ATOM 1158 C C . THR A 1 152 ? -10.427 -3.072 10.774 1.00 90.88 152 THR A C 1
ATOM 1160 O O . THR A 1 152 ? -10.169 -3.986 9.984 1.00 90.88 152 THR A O 1
ATOM 1163 N N . ASP A 1 153 ? -11.005 -3.278 11.955 1.00 90.50 153 ASP A N 1
ATOM 1164 C CA . ASP A 1 153 ? -11.133 -4.605 12.568 1.00 90.50 153 ASP A CA 1
ATOM 1165 C C . ASP A 1 153 ? -12.476 -5.290 12.298 1.00 90.50 153 ASP A C 1
ATOM 1167 O O . ASP A 1 153 ? -12.561 -6.520 12.358 1.00 90.50 153 ASP A O 1
ATOM 1171 N N . ALA A 1 154 ? -13.524 -4.534 11.965 1.00 90.69 154 ALA A N 1
ATOM 1172 C CA . ALA A 1 154 ? -14.817 -5.116 11.643 1.00 90.69 154 ALA A CA 1
ATOM 1173 C C . ALA A 1 154 ? -14.776 -5.950 10.349 1.00 90.69 154 ALA A C 1
ATOM 1175 O O . ALA A 1 154 ? -13.989 -5.720 9.415 1.00 90.69 154 ALA A O 1
ATOM 1176 N N . VAL A 1 155 ? -15.671 -6.939 10.309 1.00 90.00 155 VAL A N 1
ATOM 1177 C CA . VAL A 1 155 ? -15.891 -7.810 9.152 1.00 90.00 155 VAL A CA 1
ATOM 1178 C C . VAL A 1 155 ? -16.988 -7.195 8.293 1.00 90.00 155 VAL A C 1
ATOM 1180 O O . VAL A 1 155 ? -18.154 -7.194 8.685 1.00 90.00 155 VAL A O 1
ATOM 1183 N N . PHE A 1 156 ? -16.599 -6.673 7.132 1.00 92.38 156 PHE A N 1
ATOM 1184 C CA . PHE A 1 156 ? -17.503 -6.09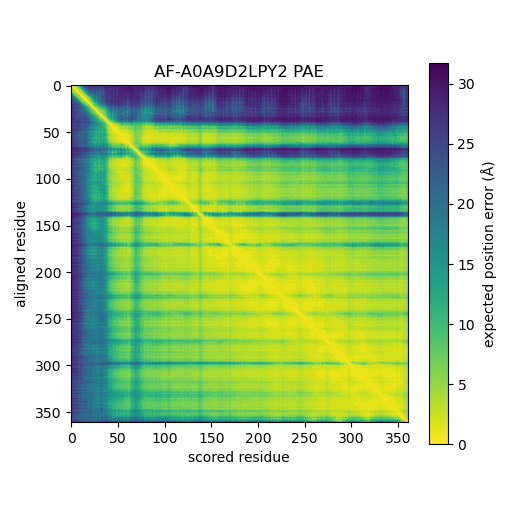3 6.143 1.00 92.38 156 PHE A CA 1
ATOM 1185 C C . PHE A 1 156 ? -17.766 -7.079 5.003 1.00 92.38 156 PHE A C 1
ATOM 1187 O O . PHE A 1 156 ? -16.899 -7.872 4.637 1.00 92.38 156 PHE A O 1
ATOM 1194 N N . THR A 1 157 ? -18.966 -6.996 4.448 1.00 94.19 157 THR A N 1
ATOM 1195 C CA . THR A 1 157 ? -19.496 -7.806 3.347 1.00 94.19 157 THR A CA 1
ATOM 1196 C C . THR A 1 157 ? -20.034 -6.891 2.246 1.00 94.19 157 THR A C 1
ATOM 1198 O O . THR A 1 157 ? -20.050 -5.670 2.410 1.00 94.19 157 THR A O 1
ATOM 1201 N N . GLU A 1 158 ? -20.483 -7.452 1.121 1.00 95.62 158 GLU A N 1
ATOM 1202 C CA . GLU A 1 158 ? -21.032 -6.652 0.014 1.00 95.62 158 GLU A CA 1
ATOM 1203 C C . GLU A 1 158 ? -22.263 -5.824 0.413 1.00 95.62 158 GLU A C 1
ATOM 1205 O O . GLU A 1 158 ? -22.448 -4.719 -0.093 1.00 95.62 158 GLU A O 1
ATOM 1210 N N . GLU A 1 159 ? -23.058 -6.298 1.376 1.00 95.06 159 GLU A N 1
ATOM 1211 C CA . GLU A 1 159 ? -24.208 -5.557 1.915 1.00 95.06 159 GLU A CA 1
ATOM 1212 C C . GLU A 1 159 ? -23.790 -4.247 2.604 1.00 95.06 159 GLU A C 1
ATOM 1214 O O . GLU A 1 159 ? -24.568 -3.299 2.674 1.00 95.06 159 GLU A O 1
ATOM 1219 N N . ASP A 1 160 ? -22.541 -4.166 3.073 1.00 94.50 160 ASP A N 1
ATOM 1220 C CA . ASP A 1 160 ? -22.011 -3.010 3.790 1.00 94.50 160 ASP A CA 1
ATOM 1221 C C . ASP A 1 160 ? -21.345 -1.970 2.860 1.00 94.50 160 ASP A C 1
ATOM 1223 O O . ASP A 1 160 ? -20.823 -0.957 3.334 1.00 94.50 160 ASP A O 1
ATOM 1227 N N . ILE A 1 161 ? -21.343 -2.185 1.536 1.00 96.19 161 ILE A N 1
ATOM 1228 C CA . ILE A 1 161 ? -20.754 -1.245 0.563 1.00 96.19 161 ILE A CA 1
ATOM 1229 C C . ILE A 1 161 ? -21.319 0.181 0.707 1.00 96.19 161 ILE A C 1
ATOM 1231 O O . ILE A 1 161 ? -20.509 1.111 0.733 1.00 96.19 161 ILE A O 1
ATOM 1235 N N . PRO A 1 162 ? -22.645 0.406 0.836 1.00 95.50 162 PRO A N 1
ATOM 1236 C CA . PRO A 1 162 ? -23.189 1.756 1.001 1.00 95.50 162 PRO A CA 1
ATOM 1237 C C . PRO A 1 162 ? -22.653 2.473 2.247 1.00 95.50 162 PRO A C 1
ATOM 1239 O O . PRO A 1 162 ? -22.311 3.649 2.174 1.00 95.50 162 PRO A O 1
ATOM 1242 N N . LEU A 1 163 ? -22.509 1.749 3.362 1.00 92.94 163 LEU A N 1
ATOM 1243 C CA . LEU A 1 163 ? -21.953 2.286 4.606 1.00 92.94 163 LEU A CA 1
ATOM 1244 C C . LEU A 1 163 ? -20.474 2.661 4.441 1.00 92.94 163 LEU A C 1
ATOM 1246 O O . LEU A 1 163 ? -20.031 3.710 4.895 1.00 92.94 163 LEU A O 1
ATOM 1250 N N . LEU A 1 164 ? -19.686 1.817 3.773 1.00 95.00 164 LEU A N 1
ATOM 1251 C CA . LEU A 1 164 ? -18.283 2.134 3.510 1.00 95.00 164 LEU A CA 1
ATOM 1252 C C . LEU A 1 164 ? -18.133 3.345 2.583 1.00 95.00 164 LEU A C 1
ATOM 1254 O O . LEU A 1 164 ? -17.231 4.148 2.802 1.00 95.00 164 LEU A O 1
ATOM 1258 N N . LYS A 1 165 ? -19.012 3.504 1.585 1.00 95.50 165 LYS A N 1
ATOM 1259 C CA . LYS A 1 165 ? -19.018 4.679 0.700 1.00 95.50 165 LYS A CA 1
ATOM 1260 C C . LYS A 1 165 ? -19.334 5.969 1.455 1.00 95.50 165 LYS A C 1
ATOM 1262 O O . LYS A 1 165 ? -18.607 6.941 1.265 1.00 95.50 165 LYS A O 1
ATOM 1267 N N . SER A 1 166 ? -20.316 5.965 2.361 1.00 92.81 166 SER A N 1
ATOM 1268 C CA . SER A 1 166 ? -20.628 7.165 3.153 1.00 92.81 166 SER A CA 1
ATOM 1269 C C . SER A 1 166 ? -19.430 7.616 3.998 1.00 92.81 166 SER A C 1
ATOM 1271 O O . SER A 1 166 ? -19.140 8.806 4.054 1.00 92.81 166 SER A O 1
ATOM 1273 N N . TYR A 1 167 ? -18.642 6.682 4.554 1.00 91.81 167 TYR A N 1
ATOM 1274 C CA . 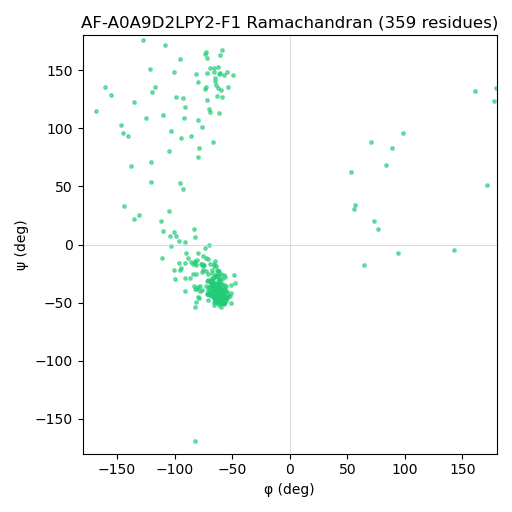TYR A 1 167 ? -17.396 7.025 5.257 1.00 91.81 167 TYR A CA 1
ATOM 1275 C C . TYR A 1 167 ? -16.323 7.647 4.358 1.00 91.81 167 TYR A C 1
ATOM 1277 O O . TYR A 1 167 ? -15.490 8.409 4.839 1.00 91.81 167 TYR A O 1
ATOM 1285 N N . VAL A 1 168 ? -16.301 7.333 3.062 1.00 92.75 168 VAL A N 1
ATOM 1286 C CA . VAL A 1 168 ? -15.351 7.950 2.124 1.00 92.75 168 VAL A CA 1
ATOM 1287 C C . VAL A 1 168 ? -15.778 9.373 1.757 1.00 92.75 168 VAL A C 1
ATOM 1289 O O . VAL A 1 168 ? -14.933 10.268 1.635 1.00 92.75 168 VAL A O 1
ATOM 1292 N N . GLU A 1 169 ? -17.079 9.584 1.587 1.00 87.88 169 GLU A N 1
ATOM 1293 C CA . GLU A 1 169 ? -17.660 10.833 1.093 1.00 87.88 169 GLU A CA 1
ATOM 1294 C C . GLU A 1 169 ? -17.800 11.892 2.193 1.00 87.88 169 GLU A C 1
ATOM 1296 O O . GLU A 1 169 ? -17.348 13.023 2.013 1.00 87.88 169 GLU A O 1
ATOM 1301 N N . GLU A 1 170 ? -18.374 11.521 3.337 1.00 84.56 170 GLU A N 1
ATOM 1302 C CA . GLU A 1 170 ? -18.905 12.471 4.325 1.00 84.56 170 GLU A CA 1
ATOM 1303 C C . GLU A 1 170 ? -17.935 12.787 5.471 1.00 84.56 170 GLU A C 1
ATOM 1305 O O . GLU A 1 170 ? -18.123 13.765 6.194 1.00 84.56 170 GLU A O 1
ATOM 1310 N N . GLU A 1 171 ? -16.899 11.970 5.653 1.00 85.12 171 GLU A N 1
ATOM 1311 C CA . GLU A 1 171 ? -16.063 12.011 6.854 1.00 85.12 171 GLU A CA 1
ATOM 1312 C C . GLU A 1 171 ? -14.674 12.596 6.587 1.00 85.12 171 GLU A C 1
ATOM 1314 O O . GLU A 1 171 ? -14.276 12.874 5.443 1.00 85.12 171 GLU A O 1
ATOM 1319 N N . ASP A 1 172 ? -13.948 12.813 7.686 1.00 83.50 172 ASP A N 1
ATOM 1320 C CA . ASP A 1 172 ? -12.598 13.356 7.667 1.00 83.50 172 ASP A CA 1
ATOM 1321 C C . ASP A 1 172 ? -11.617 12.494 6.854 1.00 83.50 172 ASP A C 1
ATOM 1323 O O . ASP A 1 172 ? -11.881 11.355 6.463 1.00 83.50 172 ASP A O 1
ATOM 1327 N N . GLU A 1 173 ? -10.449 13.069 6.586 1.00 85.12 173 GLU A N 1
ATOM 1328 C CA . GLU A 1 173 ? -9.415 12.465 5.752 1.00 85.12 173 GLU A CA 1
ATOM 1329 C C . GLU A 1 173 ? -8.990 11.061 6.196 1.00 85.12 173 GLU A C 1
ATOM 1331 O O . GLU A 1 173 ? -8.815 10.180 5.347 1.00 85.12 173 GLU A O 1
ATOM 1336 N N . ILE A 1 174 ? -8.854 10.829 7.506 1.00 88.44 174 ILE A N 1
ATOM 1337 C CA . ILE A 1 174 ? -8.324 9.567 8.021 1.00 88.44 174 ILE A CA 1
ATOM 1338 C C . ILE A 1 174 ? -9.407 8.485 8.044 1.00 88.44 174 ILE A C 1
ATOM 1340 O O . ILE A 1 174 ? -9.141 7.338 7.673 1.00 88.44 174 ILE A O 1
ATOM 1344 N N . VAL A 1 175 ? -10.646 8.836 8.393 1.00 90.56 175 VAL A N 1
ATOM 1345 C CA . VAL A 1 175 ? -11.792 7.922 8.319 1.00 90.56 175 VAL A CA 1
ATOM 1346 C C . VAL A 1 175 ? -12.060 7.542 6.865 1.00 90.56 175 VAL A C 1
ATOM 1348 O O . VAL A 1 175 ? -12.179 6.351 6.567 1.00 90.56 175 VAL A O 1
ATOM 1351 N N . ALA A 1 176 ? -12.041 8.510 5.944 1.00 90.81 176 ALA A N 1
ATOM 1352 C CA . ALA A 1 176 ? -12.219 8.262 4.517 1.00 90.81 176 ALA A CA 1
ATOM 1353 C C . ALA A 1 176 ? -11.121 7.358 3.939 1.00 90.81 176 ALA A C 1
ATOM 1355 O O . ALA A 1 176 ? -11.420 6.421 3.194 1.00 90.81 176 ALA A O 1
ATOM 1356 N N . PHE A 1 177 ? -9.857 7.573 4.324 1.00 89.94 177 PHE A N 1
ATOM 1357 C CA . PHE A 1 177 ? -8.746 6.704 3.929 1.00 89.94 177 PHE A CA 1
ATOM 1358 C C . PHE A 1 177 ? -8.994 5.246 4.348 1.00 89.94 177 PHE A C 1
ATOM 1360 O O . PHE A 1 177 ? -8.858 4.320 3.540 1.00 89.94 177 PHE A O 1
ATOM 1367 N N . HIS A 1 178 ? -9.378 5.021 5.609 1.00 91.44 178 HIS A N 1
ATOM 1368 C CA . HIS A 1 178 ? -9.632 3.675 6.126 1.00 91.44 178 HIS A CA 1
ATOM 1369 C C . HIS A 1 178 ? -10.904 3.050 5.539 1.00 91.44 178 HIS A C 1
ATOM 1371 O O . HIS A 1 178 ? -10.894 1.853 5.231 1.00 91.44 178 HIS A O 1
ATOM 1377 N N . GLY A 1 179 ? -11.953 3.846 5.314 1.00 95.00 179 GLY A N 1
ATOM 1378 C CA . GLY A 1 179 ? -13.180 3.434 4.633 1.00 95.00 179 GLY A CA 1
ATOM 1379 C C . GLY A 1 179 ? -12.899 2.938 3.218 1.00 95.00 179 GLY A C 1
ATOM 1380 O O . GLY A 1 179 ? -13.256 1.811 2.877 1.00 95.00 179 GLY A O 1
ATOM 1381 N N . LEU A 1 180 ? -12.148 3.709 2.426 1.00 96.38 180 LEU A N 1
ATOM 1382 C CA . LEU A 1 180 ? -11.794 3.343 1.054 1.00 96.38 180 LEU A CA 1
ATOM 1383 C C . LEU A 1 180 ? -10.868 2.120 1.012 1.00 96.38 180 LEU A C 1
ATOM 1385 O O . LEU A 1 180 ? -11.054 1.206 0.202 1.00 96.38 180 LEU A O 1
ATOM 1389 N N . LYS A 1 181 ? -9.900 2.045 1.936 1.00 93.75 181 LYS A N 1
ATOM 1390 C CA . LYS A 1 181 ? -9.039 0.866 2.087 1.00 93.75 181 LYS A CA 1
ATOM 1391 C C . LYS A 1 181 ? -9.871 -0.380 2.382 1.00 93.75 181 LYS A C 1
ATOM 1393 O O . LYS A 1 181 ? -9.648 -1.403 1.732 1.00 93.75 181 LYS A O 1
ATOM 1398 N N . LYS A 1 182 ? -10.821 -0.317 3.322 1.00 95.31 182 LYS A N 1
ATOM 1399 C CA . LYS A 1 182 ? -11.693 -1.454 3.637 1.00 95.31 182 LYS A CA 1
ATOM 1400 C C . LYS A 1 182 ? -12.615 -1.789 2.466 1.00 95.31 182 LYS A C 1
ATOM 1402 O O . LYS A 1 182 ? -12.692 -2.962 2.103 1.00 95.31 182 LYS A O 1
ATOM 1407 N N . LEU A 1 183 ? -13.205 -0.798 1.799 1.00 97.50 183 LEU A N 1
ATOM 1408 C CA . LEU A 1 183 ? -14.004 -1.005 0.588 1.00 97.50 183 LEU A CA 1
ATOM 1409 C C . LEU A 1 183 ? -13.214 -1.784 -0.470 1.00 97.50 183 LEU A C 1
ATOM 1411 O O . LEU A 1 183 ? -13.716 -2.770 -0.991 1.00 97.50 183 LEU A O 1
ATOM 1415 N N . SER A 1 184 ? -11.934 -1.461 -0.683 1.00 97.12 184 SER A N 1
ATOM 1416 C CA . SER A 1 184 ? -11.066 -2.183 -1.632 1.00 97.12 184 SER A CA 1
ATOM 1417 C C . SER A 1 184 ? -10.774 -3.648 -1.273 1.00 97.12 184 SER A C 1
ATOM 1419 O O . SER A 1 184 ? -10.220 -4.390 -2.091 1.00 97.12 184 SER A O 1
ATOM 1421 N N . THR A 1 185 ? -11.058 -4.061 -0.033 1.00 95.50 185 THR A N 1
ATOM 1422 C CA . THR A 1 185 ? -10.974 -5.466 0.401 1.00 95.50 185 THR A CA 1
ATOM 1423 C C . THR A 1 185 ? -12.293 -6.205 0.230 1.00 95.50 185 THR A C 1
ATOM 1425 O O . THR A 1 185 ? -12.262 -7.408 0.003 1.00 95.50 185 THR A O 1
ATOM 1428 N N . VAL A 1 186 ? -13.419 -5.489 0.300 1.00 96.44 186 VAL A N 1
ATOM 1429 C CA . VAL A 1 186 ? -14.767 -6.037 0.110 1.00 96.44 186 VAL A CA 1
ATOM 1430 C C . VAL A 1 186 ? -15.096 -6.130 -1.377 1.00 96.44 186 VAL A C 1
ATOM 1432 O O . VAL A 1 186 ? -15.434 -7.197 -1.869 1.00 96.44 186 VAL A O 1
ATOM 1435 N N . ASN A 1 187 ? -14.960 -5.018 -2.102 1.00 97.94 187 ASN A N 1
ATOM 1436 C CA . ASN A 1 187 ? -15.245 -4.923 -3.525 1.00 97.94 187 ASN A CA 1
ATOM 1437 C C . ASN A 1 187 ? -14.281 -3.929 -4.193 1.00 97.94 187 ASN A C 1
ATOM 1439 O O . ASN A 1 187 ? -14.403 -2.709 -4.069 1.00 97.94 187 ASN A O 1
ATOM 1443 N N . LEU A 1 188 ? -13.286 -4.473 -4.897 1.00 97.75 188 LEU A N 1
ATOM 1444 C CA . LEU A 1 188 ? -12.224 -3.683 -5.520 1.00 97.75 188 LEU A CA 1
ATOM 1445 C C . LEU A 1 188 ? -12.731 -2.810 -6.675 1.00 97.75 188 LEU A C 1
ATOM 1447 O O . LEU A 1 188 ? -12.233 -1.700 -6.845 1.00 97.75 188 LEU A O 1
ATOM 1451 N N . SER A 1 189 ? -13.712 -3.285 -7.443 1.00 97.25 189 SER A N 1
ATOM 1452 C CA . SER A 1 189 ? -14.278 -2.540 -8.573 1.00 97.25 189 SER A CA 1
ATOM 1453 C C . SER A 1 189 ? -15.052 -1.310 -8.101 1.00 97.25 189 SER A C 1
ATOM 1455 O O . SER A 1 189 ? -14.841 -0.216 -8.618 1.00 97.25 189 SER A O 1
ATOM 1457 N N . GLU A 1 190 ? -15.876 -1.456 -7.062 1.00 97.88 190 GLU A N 1
ATOM 1458 C CA . GLU A 1 190 ? -16.585 -0.331 -6.441 1.00 97.88 190 GLU A CA 1
ATOM 1459 C C . GLU A 1 190 ? -15.615 0.667 -5.801 1.00 97.88 190 GLU A C 1
ATOM 1461 O O . GLU A 1 190 ? -15.756 1.877 -5.974 1.00 97.88 190 GLU A O 1
ATOM 1466 N N . ALA A 1 191 ? -14.579 0.176 -5.113 1.00 98.25 191 ALA A N 1
ATOM 1467 C CA . ALA A 1 191 ? -13.536 1.037 -4.562 1.00 98.25 191 ALA A CA 1
ATOM 1468 C C . ALA A 1 191 ? -12.801 1.825 -5.662 1.00 98.25 191 ALA A C 1
ATOM 1470 O O . ALA A 1 191 ? -12.490 3.003 -5.477 1.00 98.25 191 ALA A O 1
ATOM 1471 N N . ALA A 1 192 ? -12.528 1.192 -6.807 1.00 98.00 192 ALA A N 1
ATOM 1472 C CA . ALA A 1 192 ? -11.893 1.839 -7.948 1.00 98.00 192 ALA A CA 1
ATOM 1473 C C . ALA A 1 192 ? -12.785 2.933 -8.552 1.00 98.00 192 ALA A C 1
ATOM 1475 O O . ALA A 1 192 ? -12.280 4.017 -8.825 1.00 98.00 192 ALA A O 1
ATOM 1476 N N . ALA A 1 193 ? -14.095 2.698 -8.673 1.00 97.50 193 ALA A N 1
ATOM 1477 C CA . ALA A 1 193 ? -15.046 3.704 -9.150 1.00 97.50 193 ALA A CA 1
ATOM 1478 C C . ALA A 1 193 ? -15.133 4.922 -8.210 1.00 97.50 193 ALA A C 1
ATOM 1480 O O . ALA A 1 193 ? -15.107 6.064 -8.666 1.00 97.50 193 ALA A O 1
ATOM 1481 N N . VAL A 1 194 ? -15.161 4.699 -6.890 1.00 97.75 194 VAL A N 1
ATOM 1482 C CA . VAL A 1 194 ? -15.090 5.787 -5.894 1.00 97.75 194 VAL A CA 1
ATOM 1483 C C . VAL A 1 194 ? -13.766 6.550 -6.015 1.00 97.75 194 VAL A C 1
ATOM 1485 O O . VAL A 1 194 ? -13.740 7.779 -5.971 1.00 97.75 194 VAL A O 1
ATOM 1488 N N . SER A 1 195 ? -12.663 5.828 -6.225 1.00 97.88 195 SER A N 1
ATOM 1489 C CA . SER A 1 195 ? -11.338 6.424 -6.417 1.00 97.88 195 SER A CA 1
ATOM 1490 C C . SER A 1 195 ? -11.264 7.283 -7.680 1.00 97.88 195 SER A C 1
ATOM 1492 O O . SER A 1 195 ? -10.644 8.340 -7.643 1.00 97.88 195 SER A O 1
ATOM 1494 N N . ASP A 1 196 ? -11.924 6.882 -8.770 1.00 97.38 196 ASP A N 1
ATOM 1495 C CA . ASP A 1 196 ? -12.029 7.700 -9.985 1.00 97.38 196 ASP A CA 1
ATOM 1496 C C . ASP A 1 196 ? -12.765 9.018 -9.710 1.00 97.38 196 ASP A C 1
ATOM 1498 O O . ASP A 1 196 ? -12.316 10.073 -10.153 1.00 97.38 196 ASP A O 1
ATOM 1502 N N . GLY A 1 197 ? -13.829 8.992 -8.900 1.00 95.88 197 GLY A N 1
ATOM 1503 C CA . GLY A 1 197 ? -14.510 10.206 -8.438 1.00 95.88 197 GLY A CA 1
ATOM 1504 C C . GLY A 1 197 ? -13.574 11.159 -7.684 1.00 95.88 197 GLY A C 1
ATOM 1505 O O . GLY A 1 197 ? -13.501 12.346 -8.010 1.00 95.88 197 GLY A O 1
ATOM 1506 N N . ILE A 1 198 ? -12.786 10.635 -6.739 1.00 95.81 198 ILE A N 1
ATOM 1507 C CA . ILE A 1 198 ? -11.795 11.421 -5.983 1.00 95.81 198 ILE A CA 1
ATOM 1508 C C . ILE A 1 198 ? -10.734 12.001 -6.929 1.00 95.81 198 ILE A C 1
ATOM 1510 O O . ILE A 1 198 ? -10.499 13.207 -6.934 1.00 95.81 198 ILE A O 1
ATOM 1514 N N . LEU A 1 199 ? -10.116 11.170 -7.769 1.00 96.81 199 LEU A N 1
ATOM 1515 C CA . LEU A 1 199 ? -9.025 11.594 -8.650 1.00 96.81 199 LEU A CA 1
ATOM 1516 C C . LEU A 1 199 ? -9.485 12.556 -9.752 1.00 96.81 199 LEU A C 1
ATOM 1518 O O . LEU A 1 199 ? -8.741 13.466 -10.104 1.00 96.81 199 LEU A O 1
ATOM 1522 N N . SER A 1 200 ? -10.721 12.424 -10.242 1.00 96.06 200 SER A N 1
ATOM 1523 C CA . SER A 1 200 ? -11.297 13.342 -11.238 1.00 96.06 200 SER A CA 1
ATOM 1524 C C . SER A 1 200 ? -11.502 14.769 -10.720 1.00 96.06 200 SER A C 1
ATOM 1526 O O . SER A 1 200 ? -11.669 15.693 -11.512 1.00 96.06 200 SER A O 1
ATOM 1528 N N . THR A 1 201 ? -11.478 14.953 -9.396 1.00 94.50 201 THR A N 1
ATOM 1529 C CA . THR A 1 201 ? -11.624 16.255 -8.732 1.00 94.50 201 THR A CA 1
ATOM 1530 C C . THR A 1 201 ? -10.325 16.735 -8.078 1.00 94.50 201 THR A C 1
ATOM 1532 O O . THR A 1 201 ? -10.327 17.721 -7.341 1.00 94.50 201 THR A O 1
ATOM 1535 N N . TYR A 1 202 ? -9.185 16.098 -8.368 1.00 92.12 202 TYR A N 1
ATOM 1536 C CA . TYR A 1 202 ? -7.878 16.724 -8.137 1.00 92.12 202 TYR A CA 1
ATOM 1537 C C . TYR A 1 202 ? -7.842 18.105 -8.836 1.00 92.12 202 TYR A C 1
ATOM 1539 O O . TYR A 1 202 ? -8.312 18.203 -9.973 1.00 92.12 202 TYR A O 1
ATOM 1547 N N . PRO A 1 203 ? -7.341 19.189 -8.196 1.00 92.88 203 PRO A N 1
ATOM 1548 C CA . PRO A 1 203 ? -6.567 19.252 -6.946 1.00 92.88 203 PRO A CA 1
ATOM 1549 C C . PRO A 1 203 ? -7.344 19.652 -5.678 1.00 92.88 203 PRO A C 1
ATOM 1551 O O . PRO A 1 203 ? -6.723 19.930 -4.658 1.00 92.88 203 PRO A O 1
ATOM 1554 N N . VAL A 1 204 ? -8.682 19.713 -5.696 1.00 92.88 204 VAL A N 1
ATOM 1555 C CA . VAL A 1 204 ? -9.451 20.208 -4.528 1.00 92.88 204 VAL A CA 1
ATOM 1556 C C . VAL A 1 204 ? -9.629 19.171 -3.414 1.00 92.88 204 VAL A C 1
ATOM 1558 O O . VAL A 1 204 ? -10.146 19.491 -2.345 1.00 92.88 204 VAL A O 1
ATOM 1561 N N . GLN A 1 205 ? -9.225 17.926 -3.664 1.00 91.88 205 GLN A N 1
ATOM 1562 C CA . GLN A 1 205 ? -9.297 16.844 -2.690 1.00 91.88 205 GLN A CA 1
ATOM 1563 C C . GLN A 1 205 ? -8.123 16.894 -1.708 1.00 91.88 205 GLN A C 1
ATOM 1565 O O . GLN A 1 205 ? -7.005 17.215 -2.111 1.00 91.88 205 GLN A O 1
ATOM 1570 N N . PRO A 1 206 ? -8.325 16.500 -0.441 1.00 90.56 206 PRO A N 1
ATOM 1571 C CA . PRO A 1 206 ? -7.220 16.404 0.497 1.00 90.56 206 PRO A CA 1
ATOM 1572 C C . PRO A 1 206 ? -6.196 15.324 0.126 1.00 90.56 206 PRO A C 1
ATOM 1574 O O . PRO A 1 206 ? -6.556 14.257 -0.387 1.00 90.56 206 PRO A O 1
ATOM 1577 N N . SER A 1 207 ? -4.924 15.555 0.470 1.00 91.50 207 SER A N 1
ATOM 1578 C CA . SER A 1 207 ? -3.799 14.692 0.083 1.00 91.50 207 SER A CA 1
ATOM 1579 C C . SER A 1 207 ? -3.966 13.238 0.542 1.00 91.50 207 SER A C 1
ATOM 1581 O O . SER A 1 207 ? -3.606 12.312 -0.188 1.00 91.50 207 SER A O 1
ATOM 1583 N N . GLN A 1 208 ? -4.577 12.993 1.708 1.00 88.44 208 GLN A N 1
ATOM 1584 C CA . GLN A 1 208 ? -4.842 11.627 2.177 1.00 88.44 208 GLN A CA 1
ATOM 1585 C C . GLN A 1 208 ? -5.920 10.905 1.355 1.00 88.44 208 GLN A C 1
ATOM 1587 O O . GLN A 1 208 ? -5.777 9.706 1.100 1.00 88.44 208 GLN A O 1
ATOM 1592 N N . LYS A 1 209 ? -6.970 11.608 0.897 1.00 91.50 209 LYS A N 1
ATOM 1593 C CA . LYS A 1 209 ? -8.005 11.011 0.033 1.00 91.50 209 LYS A CA 1
ATOM 1594 C C . LYS A 1 209 ? -7.420 10.651 -1.333 1.00 91.50 209 LYS A C 1
ATOM 1596 O O . LYS A 1 209 ? -7.670 9.552 -1.826 1.00 91.50 209 LYS A O 1
ATOM 1601 N N . ILE A 1 210 ? -6.580 11.524 -1.897 1.00 94.81 210 ILE A N 1
ATOM 1602 C CA . ILE A 1 210 ? -5.847 11.249 -3.144 1.00 94.81 210 ILE A CA 1
ATOM 1603 C C . ILE A 1 210 ? -4.934 10.029 -2.968 1.00 94.81 210 ILE A C 1
ATOM 1605 O O . ILE A 1 210 ? -5.022 9.088 -3.752 1.00 94.81 210 ILE A O 1
ATOM 1609 N N . SER A 1 211 ? -4.134 9.989 -1.899 1.00 93.75 211 SER A N 1
ATOM 1610 C CA . SER A 1 211 ? -3.250 8.857 -1.581 1.00 93.75 211 SER A CA 1
ATOM 1611 C C . SER A 1 211 ? -4.014 7.528 -1.460 1.00 93.75 211 SER A C 1
ATOM 1613 O O . SER A 1 211 ? -3.612 6.509 -2.033 1.00 93.75 211 SER A O 1
ATOM 1615 N N . ALA A 1 212 ? -5.168 7.528 -0.780 1.00 93.06 212 ALA A N 1
ATOM 1616 C CA . ALA A 1 212 ? -6.039 6.357 -0.694 1.00 93.06 212 ALA A CA 1
ATOM 1617 C C . ALA A 1 212 ? -6.543 5.913 -2.077 1.00 93.06 212 ALA A C 1
ATOM 1619 O O . ALA A 1 212 ? -6.469 4.728 -2.412 1.00 93.06 212 ALA A O 1
ATOM 1620 N N . ALA A 1 213 ? -7.022 6.863 -2.884 1.00 97.12 213 ALA A N 1
ATOM 1621 C CA . ALA A 1 213 ? -7.554 6.609 -4.216 1.00 97.12 213 ALA A CA 1
ATOM 1622 C C . ALA A 1 213 ? -6.484 6.050 -5.165 1.00 97.12 213 ALA A C 1
ATOM 1624 O O . ALA A 1 213 ? -6.712 5.040 -5.831 1.00 97.12 213 ALA A O 1
ATOM 1625 N N . GLN A 1 214 ? -5.281 6.629 -5.166 1.00 97.56 214 GLN A N 1
ATOM 1626 C CA . GLN A 1 214 ? -4.148 6.139 -5.955 1.00 97.56 214 GLN A CA 1
ATOM 1627 C C . GLN A 1 214 ? -3.761 4.709 -5.569 1.00 97.56 214 GLN A C 1
ATOM 1629 O O . GLN A 1 214 ? -3.560 3.859 -6.439 1.00 97.56 214 GLN A O 1
ATOM 1634 N N . LYS A 1 215 ? -3.729 4.399 -4.267 1.00 96.00 215 LYS A N 1
ATOM 1635 C CA . LYS A 1 215 ? -3.449 3.044 -3.778 1.00 96.00 215 LYS A CA 1
ATOM 1636 C C . LYS A 1 215 ? -4.493 2.030 -4.248 1.00 96.00 215 LYS A C 1
ATOM 1638 O O . LYS A 1 215 ? -4.136 0.920 -4.648 1.00 96.00 215 LYS A O 1
ATOM 1643 N N . VAL A 1 216 ? -5.774 2.391 -4.203 1.00 97.75 216 VAL A N 1
ATOM 1644 C CA . VAL A 1 216 ? -6.858 1.521 -4.678 1.00 97.75 216 VAL A CA 1
ATOM 1645 C C . VAL A 1 216 ? -6.802 1.337 -6.191 1.00 97.75 216 VAL A C 1
ATOM 1647 O O . VAL A 1 216 ? -6.910 0.201 -6.651 1.00 97.75 216 VAL A O 1
ATOM 1650 N N . LYS A 1 217 ? -6.573 2.403 -6.967 1.00 97.94 217 LYS A N 1
ATOM 1651 C CA . LYS A 1 217 ? -6.430 2.315 -8.429 1.00 97.94 217 LYS A CA 1
ATOM 1652 C C . LYS A 1 217 ? -5.228 1.475 -8.843 1.00 97.94 217 LYS A C 1
ATOM 1654 O O . LYS A 1 217 ? -5.369 0.639 -9.729 1.00 97.94 217 LYS A O 1
ATOM 1659 N N . SER A 1 218 ? -4.091 1.622 -8.165 1.00 97.06 218 SER A N 1
ATOM 1660 C CA . SER A 1 218 ? -2.917 0.777 -8.401 1.00 97.06 218 SER A CA 1
ATOM 1661 C C . SER A 1 218 ? -3.249 -0.703 -8.168 1.00 97.06 218 SER A C 1
ATOM 1663 O O . SER A 1 218 ? -3.101 -1.523 -9.073 1.00 97.06 218 SER A O 1
ATOM 1665 N N . LYS A 1 219 ? -3.861 -1.039 -7.019 1.00 96.88 219 LYS A N 1
ATOM 1666 C CA . LYS A 1 219 ? -4.345 -2.403 -6.733 1.00 96.88 219 LYS A CA 1
ATOM 1667 C C . LYS A 1 219 ? -5.346 -2.908 -7.783 1.00 96.88 219 LYS A C 1
ATOM 1669 O O . LYS A 1 219 ? -5.302 -4.077 -8.159 1.00 96.88 219 LYS A O 1
ATOM 1674 N N . PHE A 1 220 ? -6.255 -2.051 -8.245 1.00 97.81 220 PHE A N 1
ATOM 1675 C CA . PHE A 1 220 ? -7.225 -2.392 -9.283 1.00 97.81 220 PHE A CA 1
ATOM 1676 C C . PHE A 1 220 ? -6.538 -2.767 -10.598 1.00 97.81 220 PHE A C 1
ATOM 1678 O O . PHE A 1 220 ? -6.869 -3.814 -11.147 1.00 97.81 220 PHE A O 1
ATOM 1685 N N . TYR A 1 221 ? -5.570 -1.980 -11.072 1.00 97.44 221 TYR A N 1
ATOM 1686 C CA . TYR A 1 221 ? -4.862 -2.264 -12.324 1.00 97.44 221 TYR A CA 1
ATOM 1687 C C . TYR A 1 221 ? -3.910 -3.457 -12.225 1.00 97.44 221 TYR A C 1
ATOM 1689 O O . TYR A 1 221 ? -3.805 -4.198 -13.197 1.00 97.44 221 TYR A O 1
ATOM 1697 N N . VAL A 1 222 ? -3.302 -3.718 -11.063 1.00 94.69 222 VAL A N 1
ATOM 1698 C CA . VAL A 1 222 ? -2.546 -4.966 -10.831 1.00 94.69 222 VAL A CA 1
ATOM 1699 C C . VAL A 1 222 ? -3.450 -6.189 -11.008 1.00 94.69 222 VAL A C 1
ATOM 1701 O O . VAL A 1 222 ? -3.077 -7.152 -11.670 1.00 94.69 222 VAL A O 1
ATOM 1704 N N . ASN A 1 223 ? -4.670 -6.138 -10.467 1.00 95.44 223 ASN A N 1
ATOM 1705 C CA . ASN A 1 223 ? -5.631 -7.239 -10.572 1.00 95.44 223 ASN A CA 1
ATOM 1706 C C . ASN A 1 223 ? -6.384 -7.270 -11.916 1.00 95.44 223 ASN A C 1
ATOM 1708 O O . ASN A 1 223 ? -7.045 -8.259 -12.223 1.00 95.44 223 ASN A O 1
ATOM 1712 N N . ASN A 1 224 ? -6.310 -6.194 -12.703 1.00 95.62 224 ASN A N 1
ATOM 1713 C CA . ASN A 1 224 ? -6.992 -6.031 -13.985 1.00 95.62 224 ASN A CA 1
ATOM 1714 C C . ASN A 1 224 ? -6.037 -5.371 -15.002 1.00 95.62 224 ASN A C 1
ATOM 1716 O O . ASN A 1 224 ? -6.273 -4.233 -15.419 1.00 95.62 224 ASN A O 1
ATOM 1720 N N . PRO A 1 225 ? -4.961 -6.060 -15.429 1.00 90.56 225 PRO A N 1
ATOM 1721 C CA . PRO A 1 225 ? -3.869 -5.451 -16.201 1.00 90.56 225 PRO A CA 1
ATOM 1722 C C . PRO A 1 225 ? -4.299 -4.887 -17.563 1.00 90.56 225 PRO A C 1
ATOM 1724 O O . PRO A 1 225 ? -3.641 -3.987 -18.091 1.00 90.56 225 PRO A O 1
ATOM 1727 N N . ASN A 1 226 ? -5.418 -5.390 -18.097 1.00 91.56 226 ASN A N 1
ATOM 1728 C CA . ASN A 1 226 ? -6.010 -4.997 -19.378 1.00 91.56 226 ASN A CA 1
ATOM 1729 C C . ASN A 1 226 ? -7.130 -3.949 -19.248 1.00 91.56 226 ASN A C 1
ATOM 1731 O O . ASN A 1 226 ? -7.769 -3.618 -20.246 1.00 91.56 226 ASN A O 1
ATOM 1735 N N . ALA A 1 227 ? -7.419 -3.454 -18.040 1.00 93.31 227 ALA A N 1
ATOM 1736 C CA . ALA A 1 227 ? -8.437 -2.427 -17.865 1.00 93.31 227 ALA A CA 1
ATOM 1737 C C . ALA A 1 227 ? -8.029 -1.123 -18.573 1.00 93.31 227 ALA A C 1
ATOM 1739 O O . ALA A 1 227 ? -6.883 -0.671 -18.492 1.00 93.31 227 ALA A O 1
ATOM 1740 N N . SER A 1 228 ? -8.992 -0.500 -19.256 1.00 93.56 228 SER A N 1
ATOM 1741 C CA . SER A 1 228 ? -8.831 0.838 -19.831 1.00 93.56 228 SER A CA 1
ATOM 1742 C C . SER A 1 228 ? -8.571 1.872 -18.733 1.00 93.56 228 SER A C 1
ATOM 1744 O O . SER A 1 228 ? -9.037 1.701 -17.608 1.00 93.56 228 SER A O 1
ATOM 1746 N N . GLY A 1 229 ? -7.878 2.965 -19.055 1.00 94.38 229 GLY A N 1
ATOM 1747 C CA . GLY A 1 229 ? -7.602 4.032 -18.087 1.00 94.38 229 GLY A CA 1
ATOM 1748 C C . GLY A 1 229 ? -6.257 3.903 -17.364 1.00 94.38 229 GLY A C 1
ATOM 1749 O O . GLY A 1 229 ? -5.883 4.802 -16.611 1.00 94.38 229 GLY A O 1
ATOM 1750 N N . LYS A 1 230 ? -5.518 2.794 -17.541 1.00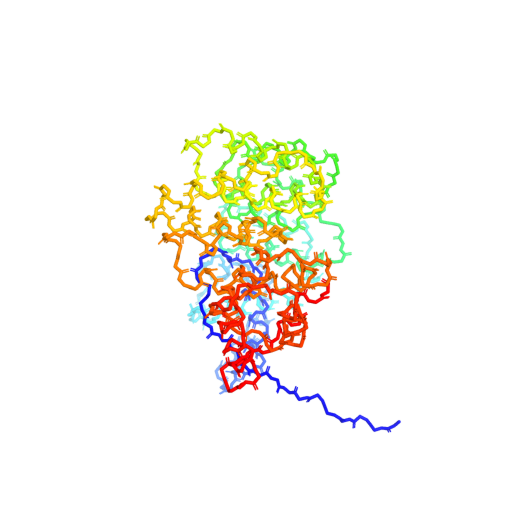 96.25 230 LYS A N 1
ATOM 1751 C CA . LYS A 1 230 ? -4.228 2.574 -16.859 1.00 96.25 230 LYS A CA 1
ATOM 1752 C C . LYS A 1 230 ? -3.178 3.613 -17.262 1.00 96.25 230 LYS A C 1
ATOM 1754 O O . LYS A 1 230 ? -2.451 4.106 -16.407 1.00 96.25 230 LYS A O 1
ATOM 1759 N N . LYS A 1 231 ? -3.118 3.974 -18.548 1.00 95.38 231 LYS A N 1
ATOM 1760 C CA . LYS A 1 231 ? -2.166 4.977 -19.056 1.00 95.38 231 LYS A CA 1
ATOM 1761 C C . LYS A 1 231 ? -2.484 6.369 -18.516 1.00 95.38 231 LYS A C 1
ATOM 1763 O O . LYS A 1 231 ? -1.585 7.085 -18.097 1.00 95.38 231 LYS A O 1
ATOM 1768 N N . GLU A 1 232 ? -3.763 6.717 -18.481 1.00 96.75 232 GLU A N 1
ATOM 1769 C CA . GLU A 1 232 ? -4.278 7.967 -17.931 1.00 96.75 232 GLU A CA 1
ATOM 1770 C C . GLU A 1 232 ? -3.994 8.058 -16.428 1.00 96.75 232 GLU A C 1
ATOM 1772 O O . GLU A 1 232 ? -3.572 9.100 -15.939 1.00 96.75 232 GLU A O 1
ATOM 1777 N N . PHE A 1 233 ? -4.148 6.946 -15.704 1.00 98.00 233 PHE A N 1
ATOM 1778 C CA . PHE A 1 233 ? -3.786 6.857 -14.293 1.00 98.00 233 PHE A CA 1
ATOM 1779 C C . PHE A 1 233 ? -2.282 7.051 -14.058 1.00 98.00 233 PHE A C 1
ATOM 1781 O O . PHE A 1 233 ? -1.909 7.828 -13.182 1.00 98.00 233 PHE A O 1
ATOM 1788 N N . ILE A 1 234 ? -1.423 6.400 -14.854 1.00 97.12 234 ILE A N 1
ATOM 1789 C CA . ILE A 1 234 ? 0.034 6.600 -14.790 1.00 97.12 234 ILE A CA 1
ATOM 1790 C C . ILE A 1 234 ? 0.370 8.078 -15.017 1.00 97.12 234 ILE A C 1
ATOM 1792 O O . ILE A 1 234 ? 1.068 8.676 -14.201 1.00 97.12 234 ILE A O 1
ATOM 1796 N N . A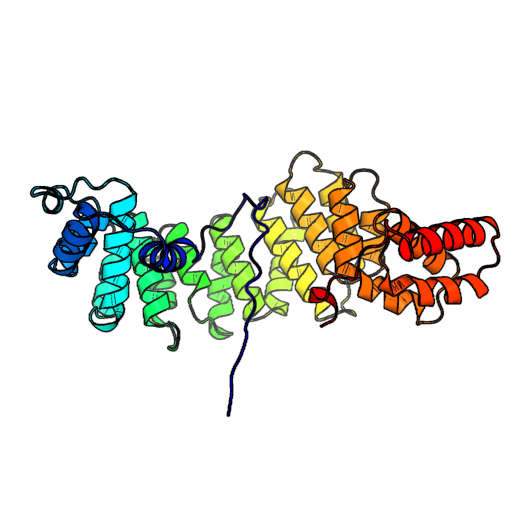LA A 1 235 ? -0.171 8.681 -16.079 1.00 95.62 235 ALA A N 1
ATOM 1797 C CA . ALA A 1 235 ? 0.060 10.086 -16.400 1.00 95.62 235 ALA A CA 1
ATOM 1798 C C . ALA A 1 235 ? -0.388 11.021 -15.266 1.00 95.62 235 ALA A C 1
ATOM 1800 O O . ALA A 1 235 ? 0.342 11.945 -14.917 1.00 95.62 235 ALA A O 1
ATOM 1801 N N . LEU A 1 236 ? -1.541 10.750 -14.647 1.00 97.38 236 LEU A N 1
ATOM 1802 C CA . LEU A 1 236 ? -2.036 11.529 -13.514 1.00 97.38 236 LEU A CA 1
ATOM 1803 C C . LEU A 1 236 ? -1.127 11.405 -12.284 1.00 97.38 236 LEU A C 1
ATOM 1805 O O . LEU A 1 236 ? -0.835 12.407 -11.639 1.00 97.38 236 LEU A O 1
ATOM 1809 N N . CYS A 1 237 ? -0.657 10.202 -11.943 1.00 97.00 237 CYS A N 1
ATOM 1810 C CA . CYS A 1 237 ? 0.274 10.032 -10.826 1.00 97.00 237 CYS A CA 1
ATOM 1811 C C . CYS A 1 237 ? 1.603 10.753 -11.072 1.00 97.00 237 CYS A C 1
ATOM 1813 O O . CYS A 1 237 ? 2.121 11.383 -10.152 1.00 97.00 237 CYS A O 1
ATOM 1815 N N . VAL A 1 238 ? 2.132 10.709 -12.299 1.00 94.69 238 VAL A N 1
ATOM 1816 C CA . VAL A 1 238 ? 3.314 11.501 -12.670 1.00 94.69 238 VAL A CA 1
ATOM 1817 C C . VAL A 1 238 ? 3.015 12.982 -12.471 1.00 94.69 238 VAL A C 1
ATOM 1819 O O . VAL A 1 238 ? 3.704 13.632 -11.696 1.00 94.69 238 VAL A O 1
ATOM 1822 N N . GLN A 1 239 ? 1.934 13.491 -13.066 1.00 94.81 239 GLN A N 1
ATOM 1823 C CA . GLN A 1 239 ? 1.536 14.892 -12.934 1.00 94.81 239 GLN A CA 1
ATOM 1824 C C . GLN A 1 239 ? 1.468 15.336 -11.463 1.00 94.81 239 GLN A C 1
ATOM 1826 O O . GLN A 1 239 ? 2.086 16.333 -11.097 1.00 94.81 239 GLN A O 1
ATOM 1831 N N . ILE A 1 240 ? 0.778 14.579 -10.602 1.00 95.75 240 ILE A N 1
ATOM 1832 C CA . ILE A 1 240 ? 0.644 14.909 -9.175 1.00 95.75 240 ILE A CA 1
ATOM 1833 C C . ILE A 1 240 ? 2.015 14.943 -8.488 1.00 95.75 240 ILE A C 1
ATOM 1835 O O . ILE A 1 240 ? 2.275 15.857 -7.702 1.00 95.75 240 ILE A O 1
ATOM 1839 N N . ALA A 1 241 ? 2.894 13.980 -8.779 1.00 93.50 241 ALA A N 1
ATOM 1840 C CA . ALA A 1 241 ? 4.224 13.924 -8.183 1.00 93.50 241 ALA A CA 1
ATOM 1841 C C . ALA A 1 241 ? 5.121 15.094 -8.616 1.00 93.50 241 ALA A C 1
ATOM 1843 O O . ALA A 1 241 ? 5.891 15.608 -7.803 1.00 93.50 241 ALA A O 1
ATOM 1844 N N . GLU A 1 242 ? 5.017 15.520 -9.877 1.00 91.44 242 GLU A N 1
ATOM 1845 C CA . GLU A 1 242 ? 5.866 16.570 -10.441 1.00 91.44 242 GLU A CA 1
ATOM 1846 C C . GLU A 1 242 ? 5.368 17.987 -10.128 1.00 91.44 242 GLU A C 1
ATOM 1848 O O . GLU A 1 242 ? 6.180 18.878 -9.875 1.00 91.44 242 GLU A O 1
ATOM 1853 N N . GLU A 1 243 ? 4.050 18.204 -10.088 1.00 92.88 243 GLU A N 1
ATOM 1854 C CA . GLU A 1 243 ? 3.445 19.507 -9.772 1.00 92.88 243 GLU A CA 1
ATOM 1855 C C . GLU A 1 243 ? 3.516 19.855 -8.277 1.00 92.88 243 GLU A C 1
ATOM 1857 O O . GLU A 1 243 ? 3.474 21.033 -7.918 1.00 92.88 243 GLU A O 1
ATOM 1862 N N . ASN A 1 244 ? 3.667 18.855 -7.398 1.00 89.38 244 ASN A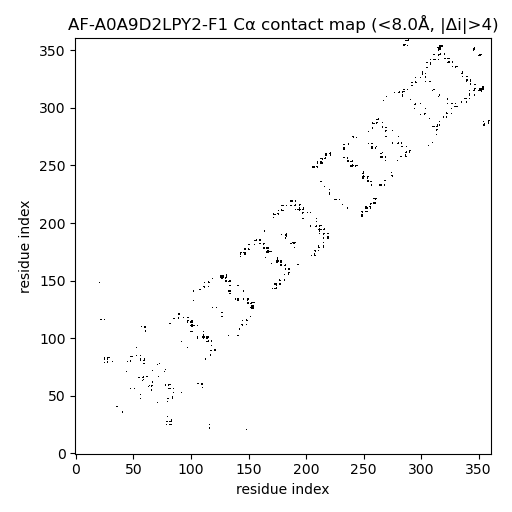 N 1
ATOM 1863 C CA . ASN A 1 244 ? 3.628 19.034 -5.943 1.00 89.38 244 ASN A CA 1
ATOM 1864 C C . ASN A 1 244 ? 4.930 18.596 -5.238 1.00 89.38 244 ASN A C 1
ATOM 1866 O O . ASN A 1 244 ? 4.881 17.834 -4.272 1.00 89.38 244 ASN A O 1
ATOM 1870 N N . PRO A 1 245 ? 6.120 19.093 -5.630 1.00 84.12 245 PRO A N 1
ATOM 1871 C CA . PRO A 1 245 ? 7.396 18.587 -5.114 1.00 84.12 245 PRO A CA 1
ATOM 1872 C C . PRO A 1 245 ? 7.615 18.844 -3.611 1.00 84.12 245 PRO A C 1
ATOM 1874 O O . PRO A 1 245 ? 8.468 18.195 -3.001 1.00 84.12 245 PRO A O 1
ATOM 1877 N N . GLN A 1 246 ? 6.871 19.793 -3.025 1.00 87.81 246 GLN A N 1
ATOM 1878 C CA . GLN A 1 246 ? 6.923 20.147 -1.601 1.00 87.81 246 GLN A CA 1
ATOM 1879 C C . GLN A 1 246 ? 5.868 19.418 -0.752 1.00 87.81 246 GLN A C 1
ATOM 1881 O O . GLN A 1 246 ? 6.046 19.317 0.461 1.00 87.81 246 GLN A O 1
ATOM 1886 N N . ASP A 1 247 ? 4.791 18.900 -1.358 1.00 88.56 247 ASP A N 1
ATOM 1887 C CA . ASP A 1 247 ? 3.833 18.040 -0.657 1.00 88.56 247 ASP A CA 1
ATOM 1888 C C . ASP A 1 247 ? 4.352 16.602 -0.719 1.00 88.56 247 ASP A C 1
ATOM 1890 O O . ASP A 1 247 ? 4.120 15.858 -1.675 1.00 88.56 247 ASP A O 1
ATOM 1894 N N . THR A 1 248 ? 5.090 16.209 0.318 1.00 88.25 248 THR A N 1
ATOM 1895 C CA . THR A 1 248 ? 5.679 14.870 0.387 1.00 88.25 248 THR A CA 1
ATOM 1896 C C . THR A 1 248 ? 4.612 13.780 0.435 1.00 88.25 248 THR A C 1
ATOM 1898 O O . THR A 1 248 ? 4.864 12.688 -0.056 1.00 88.25 248 THR A O 1
ATOM 1901 N N . ILE A 1 249 ? 3.404 14.048 0.953 1.00 89.38 249 ILE A N 1
ATOM 1902 C CA . ILE A 1 249 ? 2.322 13.054 0.965 1.00 89.38 249 ILE A CA 1
ATOM 1903 C C . ILE A 1 249 ? 1.891 12.761 -0.470 1.00 89.38 249 ILE A C 1
ATOM 1905 O O . ILE A 1 249 ? 1.859 11.594 -0.859 1.00 89.38 249 ILE A O 1
ATOM 1909 N N . LEU A 1 250 ? 1.586 13.789 -1.265 1.00 92.62 250 LEU A N 1
ATOM 1910 C CA . LEU A 1 250 ? 1.152 13.615 -2.656 1.00 92.62 250 LEU A CA 1
ATOM 1911 C C . LEU A 1 250 ? 2.253 13.039 -3.541 1.00 92.62 250 LEU A C 1
ATOM 1913 O O . LEU A 1 250 ? 2.005 12.092 -4.290 1.00 92.62 250 LEU A O 1
ATOM 1917 N N . ARG A 1 251 ? 3.474 13.566 -3.430 1.00 92.62 251 ARG A N 1
ATOM 1918 C CA . ARG A 1 251 ? 4.611 13.088 -4.218 1.00 92.62 251 ARG A CA 1
ATOM 1919 C C . ARG A 1 251 ? 4.937 11.629 -3.913 1.00 92.62 251 ARG A C 1
ATOM 1921 O O . ARG A 1 251 ? 5.036 10.816 -4.835 1.00 92.62 251 ARG A O 1
ATOM 1928 N N . ASP A 1 252 ? 5.071 11.284 -2.633 1.00 91.94 252 ASP A N 1
ATOM 1929 C CA . ASP A 1 252 ? 5.478 9.937 -2.238 1.00 91.94 252 ASP A CA 1
ATOM 1930 C C . AS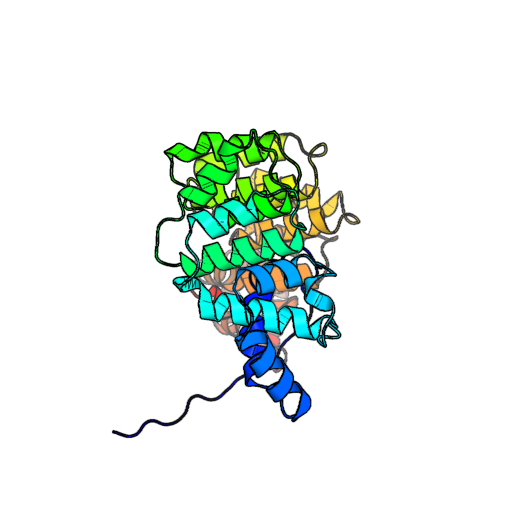P A 1 252 ? 4.343 8.940 -2.518 1.00 91.94 252 ASP A C 1
ATOM 1932 O O . ASP A 1 252 ? 4.594 7.874 -3.075 1.00 91.94 252 ASP A O 1
ATOM 1936 N N . SER A 1 253 ? 3.079 9.288 -2.236 1.00 94.12 253 SER A N 1
ATOM 1937 C CA . SER A 1 253 ? 1.939 8.404 -2.541 1.00 94.12 253 SER A CA 1
ATOM 1938 C C . SER A 1 253 ? 1.761 8.142 -4.036 1.00 94.12 253 SER A C 1
ATOM 1940 O O . SER A 1 253 ? 1.536 6.992 -4.417 1.00 94.12 253 SER A O 1
ATOM 1942 N N . SER A 1 254 ? 1.958 9.154 -4.884 1.00 96.25 254 SER A N 1
ATOM 1943 C CA . SER A 1 254 ? 1.917 8.994 -6.342 1.00 96.25 254 SER A CA 1
ATOM 1944 C C . SER A 1 254 ? 3.037 8.082 -6.838 1.00 96.25 254 SER A C 1
ATOM 1946 O O . SER A 1 254 ? 2.801 7.178 -7.639 1.00 96.25 254 SER A O 1
ATOM 1948 N N . THR A 1 255 ? 4.248 8.267 -6.307 1.00 94.31 255 THR A N 1
ATOM 1949 C CA . THR A 1 255 ? 5.412 7.434 -6.637 1.00 94.31 255 THR A CA 1
ATOM 1950 C C . THR A 1 255 ? 5.202 5.986 -6.194 1.00 94.31 255 THR A C 1
ATOM 1952 O O . THR A 1 255 ? 5.435 5.060 -6.971 1.00 94.31 255 THR A O 1
ATOM 1955 N N . PHE A 1 256 ? 4.690 5.767 -4.979 1.00 94.25 256 PHE A N 1
ATOM 1956 C CA . PHE A 1 256 ? 4.354 4.429 -4.491 1.00 94.25 256 PHE A CA 1
ATOM 1957 C C . PHE A 1 256 ? 3.242 3.777 -5.311 1.00 94.25 256 PHE A C 1
ATOM 1959 O O . PHE A 1 256 ? 3.304 2.578 -5.572 1.00 94.25 256 PHE A O 1
ATOM 1966 N N . ALA A 1 257 ? 2.232 4.539 -5.733 1.00 96.25 257 ALA A N 1
ATOM 1967 C CA . ALA A 1 257 ? 1.155 4.016 -6.561 1.00 96.25 257 ALA A CA 1
ATOM 1968 C C . ALA A 1 257 ? 1.662 3.553 -7.932 1.00 96.25 257 ALA A C 1
ATOM 1970 O O . ALA A 1 257 ? 1.255 2.479 -8.377 1.00 96.25 257 ALA A O 1
ATOM 1971 N N . LEU A 1 258 ? 2.572 4.314 -8.552 1.00 96.50 258 LEU A N 1
ATOM 1972 C CA . LEU A 1 258 ? 3.257 3.930 -9.788 1.00 96.50 258 LEU A CA 1
ATOM 1973 C C . LEU A 1 258 ? 4.122 2.678 -9.586 1.00 96.50 258 LEU A C 1
ATOM 1975 O O . LEU A 1 258 ? 3.982 1.724 -10.345 1.00 96.50 258 LEU A O 1
ATOM 1979 N N . SER A 1 259 ? 4.953 2.640 -8.537 1.00 94.00 259 SER A N 1
ATOM 1980 C CA . SER A 1 259 ? 5.814 1.484 -8.235 1.00 94.00 259 SER A CA 1
ATOM 1981 C C . SER A 1 259 ? 5.001 0.209 -7.994 1.00 94.00 259 SER A C 1
ATOM 1983 O O . SER A 1 259 ? 5.375 -0.871 -8.439 1.00 94.00 259 SER A O 1
ATOM 1985 N N . ALA A 1 260 ? 3.843 0.331 -7.343 1.00 93.81 260 ALA A N 1
ATOM 1986 C CA . ALA A 1 260 ? 2.979 -0.802 -7.040 1.00 93.81 260 ALA A CA 1
ATOM 1987 C C . ALA A 1 260 ? 2.234 -1.375 -8.262 1.00 93.81 260 ALA A C 1
ATOM 1989 O O . ALA A 1 260 ? 1.681 -2.467 -8.140 1.00 93.81 260 ALA A O 1
ATOM 1990 N N . LEU A 1 261 ? 2.220 -0.691 -9.419 1.00 94.19 261 LEU A N 1
ATOM 1991 C CA . LEU A 1 261 ? 1.505 -1.154 -10.617 1.00 94.19 261 LEU A CA 1
ATOM 1992 C C . LEU A 1 261 ? 2.104 -2.412 -11.253 1.00 94.19 261 LEU A C 1
ATOM 1994 O O . LEU A 1 261 ? 1.381 -3.087 -11.985 1.00 94.19 261 LEU A O 1
ATOM 1998 N N . ARG A 1 262 ? 3.386 -2.727 -11.004 1.00 90.75 262 ARG A N 1
ATOM 1999 C CA . ARG A 1 262 ? 4.088 -3.842 -11.675 1.00 90.75 262 ARG A CA 1
ATOM 2000 C C . ARG A 1 262 ? 4.065 -3.727 -13.199 1.00 90.75 262 ARG A C 1
ATOM 2002 O O . ARG A 1 262 ? 3.985 -4.723 -13.913 1.00 90.75 262 ARG A O 1
ATOM 2009 N N . ASP A 1 263 ? 4.103 -2.491 -13.686 1.00 93.81 263 ASP A N 1
ATOM 2010 C CA . ASP A 1 263 ? 3.921 -2.142 -15.090 1.00 93.81 263 ASP A CA 1
ATOM 2011 C C . ASP A 1 263 ? 5.164 -1.439 -15.635 1.00 93.81 263 ASP A C 1
ATOM 2013 O O . ASP A 1 263 ? 5.670 -0.490 -15.033 1.00 93.81 263 ASP A O 1
ATOM 2017 N N . TYR A 1 264 ? 5.637 -1.891 -16.797 1.00 93.94 264 TYR A N 1
ATOM 2018 C CA . TYR A 1 264 ? 6.839 -1.366 -17.438 1.00 93.94 264 TYR A CA 1
ATOM 2019 C C . TYR A 1 264 ? 6.771 0.150 -17.670 1.00 93.94 264 TYR A C 1
ATOM 2021 O O . TYR A 1 264 ? 7.709 0.868 -17.330 1.00 93.94 264 TYR A O 1
ATOM 2029 N N . SER A 1 265 ? 5.639 0.660 -18.169 1.00 94.94 265 SER A N 1
ATOM 2030 C CA . SER A 1 265 ? 5.472 2.093 -18.433 1.00 94.94 265 SER A CA 1
ATOM 2031 C C . SER A 1 265 ? 5.450 2.919 -17.145 1.00 94.94 265 SER A C 1
ATOM 2033 O O . SER A 1 265 ? 5.863 4.077 -17.151 1.00 94.94 265 SER A O 1
ATOM 2035 N N . ALA A 1 266 ? 4.997 2.343 -16.027 1.00 96.44 266 ALA A N 1
ATOM 2036 C CA . ALA A 1 266 ? 5.057 3.011 -14.729 1.00 96.44 266 ALA A CA 1
ATOM 2037 C C . ALA A 1 266 ? 6.500 3.110 -14.205 1.00 96.44 266 ALA A C 1
ATOM 2039 O O . ALA A 1 266 ? 6.903 4.169 -13.723 1.00 96.44 266 ALA A O 1
ATOM 2040 N N . VAL A 1 267 ? 7.296 2.042 -14.343 1.00 96.69 267 VAL A N 1
ATOM 2041 C CA . VAL A 1 267 ? 8.727 2.057 -13.984 1.00 96.69 267 VAL A CA 1
ATOM 2042 C C . VAL A 1 267 ? 9.485 3.056 -14.856 1.00 96.69 267 VAL A C 1
ATOM 2044 O O . VAL A 1 267 ? 10.266 3.853 -14.335 1.00 96.69 267 VAL A O 1
ATOM 2047 N N . GLU A 1 268 ? 9.210 3.068 -16.162 1.00 96.62 268 GLU A N 1
ATOM 2048 C CA . GLU A 1 268 ? 9.783 4.024 -17.112 1.00 96.62 268 GLU A CA 1
ATOM 2049 C C . GLU A 1 268 ? 9.497 5.471 -16.716 1.00 96.62 268 GLU A C 1
ATOM 2051 O O . GLU A 1 268 ? 10.421 6.287 -16.652 1.00 96.62 268 GLU A O 1
ATOM 2056 N N . ALA A 1 269 ? 8.248 5.776 -16.361 1.00 95.69 269 ALA A N 1
ATOM 2057 C CA . ALA A 1 269 ? 7.863 7.102 -15.905 1.00 95.69 269 ALA A CA 1
ATOM 2058 C C . ALA A 1 269 ? 8.629 7.541 -14.642 1.00 95.69 269 ALA A C 1
ATOM 2060 O O . ALA A 1 269 ? 9.117 8.670 -14.580 1.00 95.69 269 ALA A O 1
ATOM 2061 N N . ILE A 1 270 ? 8.795 6.650 -13.655 1.00 95.75 270 ILE A N 1
ATOM 2062 C CA . ILE A 1 270 ? 9.542 6.965 -12.427 1.00 95.75 270 ILE A CA 1
ATOM 2063 C C . ILE A 1 270 ? 11.029 7.197 -12.726 1.00 95.75 270 ILE A C 1
ATOM 2065 O O . ILE A 1 270 ? 11.616 8.188 -12.285 1.00 95.75 270 ILE A O 1
ATOM 2069 N N . VAL A 1 271 ? 11.657 6.275 -13.461 1.00 96.69 271 VAL A N 1
ATOM 2070 C CA . VAL A 1 271 ? 13.101 6.295 -13.742 1.00 96.69 271 VAL A CA 1
ATOM 2071 C C . VAL A 1 271 ? 13.487 7.529 -14.557 1.00 96.69 271 VAL A C 1
ATOM 2073 O O . VAL A 1 271 ? 14.490 8.182 -14.242 1.00 96.69 271 VAL A O 1
ATOM 2076 N N . ASN A 1 272 ? 12.668 7.891 -15.544 1.00 94.75 272 ASN A N 1
ATOM 2077 C CA . ASN A 1 272 ? 12.926 9.021 -16.431 1.00 94.75 272 ASN A CA 1
ATOM 2078 C C . ASN A 1 272 ? 12.512 10.377 -15.841 1.00 94.75 272 ASN A C 1
ATOM 2080 O O . ASN A 1 272 ? 12.956 11.406 -16.352 1.00 94.75 272 ASN A O 1
ATOM 2084 N N . SER A 1 273 ? 11.724 10.414 -1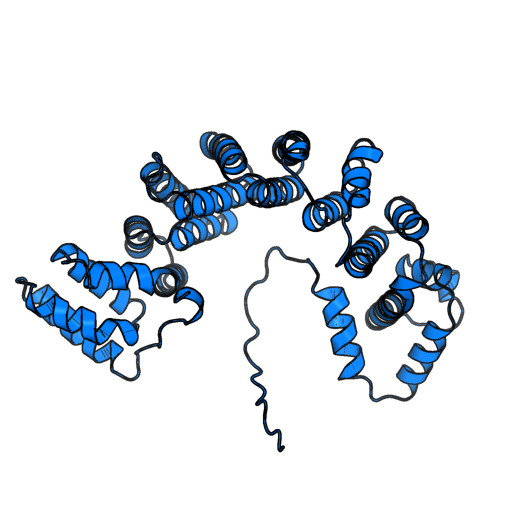4.759 1.00 91.25 273 SER A N 1
ATOM 2085 C CA . SER A 1 273 ? 11.319 11.683 -14.148 1.00 91.25 273 SER A CA 1
ATOM 2086 C C . SER A 1 273 ? 12.536 12.455 -13.609 1.00 91.25 273 SER A C 1
ATOM 2088 O O . SER A 1 273 ? 13.335 11.901 -12.841 1.00 91.25 273 SER A O 1
ATOM 2090 N N . PRO A 1 274 ? 12.717 13.738 -13.972 1.00 88.44 274 PRO A N 1
ATOM 2091 C CA . PRO A 1 274 ? 13.841 14.544 -13.502 1.00 88.44 274 PRO A CA 1
ATOM 2092 C C . PRO A 1 274 ? 13.668 15.037 -12.059 1.00 88.44 274 PRO A C 1
ATOM 2094 O O . PRO A 1 274 ? 14.644 15.472 -11.450 1.00 88.44 274 PRO A O 1
ATOM 2097 N N . VAL A 1 275 ? 12.448 14.991 -11.517 1.00 86.69 275 VAL A N 1
ATOM 2098 C CA . VAL A 1 275 ? 12.125 15.544 -10.192 1.00 86.69 275 VAL A CA 1
ATOM 2099 C C . VAL A 1 275 ? 12.061 14.490 -9.094 1.00 86.69 275 VAL A C 1
ATOM 2101 O O . VAL A 1 275 ? 12.234 14.827 -7.923 1.00 86.69 275 VAL A O 1
ATOM 2104 N N . LEU A 1 276 ? 11.842 13.220 -9.450 1.00 87.88 276 LEU A N 1
ATOM 2105 C CA . LEU A 1 276 ? 11.858 12.131 -8.480 1.00 87.88 276 LEU A CA 1
ATOM 2106 C C . LEU A 1 276 ? 13.288 11.828 -8.035 1.00 87.88 276 LEU A C 1
ATOM 2108 O O . LEU A 1 276 ? 14.219 11.722 -8.840 1.00 87.88 276 LEU A O 1
ATOM 2112 N N . ASP A 1 277 ? 13.461 11.686 -6.726 1.00 88.62 277 ASP A N 1
ATOM 2113 C CA . ASP A 1 277 ? 14.764 11.475 -6.119 1.00 88.62 277 ASP A CA 1
ATOM 2114 C C . ASP A 1 277 ? 15.307 10.058 -6.384 1.00 88.62 277 ASP A C 1
ATOM 2116 O O . ASP A 1 277 ? 14.603 9.130 -6.793 1.00 88.62 277 ASP A O 1
ATOM 2120 N N . ARG A 1 278 ? 16.605 9.869 -6.131 1.00 92.94 278 ARG A N 1
ATOM 2121 C CA . ARG A 1 278 ? 17.276 8.588 -6.377 1.00 92.94 278 ARG A CA 1
ATOM 2122 C C . ARG A 1 278 ? 16.719 7.444 -5.522 1.00 92.94 278 ARG A C 1
ATOM 2124 O O . ARG A 1 278 ? 16.712 6.316 -6.003 1.00 92.94 278 ARG A O 1
ATOM 2131 N N . ILE A 1 279 ? 16.283 7.698 -4.286 1.00 91.88 279 ILE A N 1
ATOM 2132 C CA . ILE A 1 279 ? 15.744 6.661 -3.390 1.00 91.88 279 ILE A CA 1
ATOM 2133 C C . ILE A 1 279 ? 14.442 6.122 -3.979 1.00 91.88 279 ILE A C 1
ATOM 2135 O O . ILE A 1 279 ? 14.287 4.907 -4.094 1.00 91.88 279 ILE A O 1
ATOM 2139 N N . SER A 1 280 ? 13.569 7.016 -4.442 1.00 90.56 280 SER A N 1
ATOM 2140 C CA . SER A 1 280 ? 12.336 6.672 -5.153 1.00 90.56 280 SER A CA 1
ATOM 2141 C C . SER A 1 280 ? 12.597 5.796 -6.385 1.00 90.56 280 SER A C 1
ATOM 2143 O O . SER A 1 280 ? 11.950 4.765 -6.572 1.00 90.56 280 SER A O 1
ATOM 2145 N N . LYS A 1 281 ? 13.608 6.141 -7.194 1.00 95.50 281 LYS A N 1
ATOM 2146 C CA . LYS A 1 281 ? 13.990 5.350 -8.378 1.00 95.50 281 LYS A CA 1
ATOM 2147 C C . LYS A 1 281 ? 14.568 3.981 -8.020 1.00 95.50 281 LYS A C 1
ATOM 2149 O O . LYS A 1 281 ? 14.216 2.990 -8.651 1.00 95.50 281 LYS A O 1
ATOM 2154 N N . VAL A 1 282 ? 15.429 3.910 -7.003 1.00 95.12 282 VAL A N 1
ATOM 2155 C CA . VAL A 1 282 ? 15.982 2.639 -6.503 1.00 95.12 282 VAL A CA 1
ATOM 2156 C C . VAL A 1 282 ? 14.863 1.723 -6.011 1.00 95.12 282 VAL A C 1
ATOM 2158 O O . VAL A 1 282 ? 14.853 0.543 -6.355 1.00 95.12 282 VAL A O 1
ATOM 2161 N N . ALA A 1 283 ? 13.911 2.262 -5.243 1.00 92.31 283 ALA A N 1
ATOM 2162 C CA . ALA A 1 283 ? 12.753 1.508 -4.781 1.00 92.31 283 ALA A CA 1
ATOM 2163 C C . ALA A 1 283 ? 11.944 0.966 -5.966 1.00 92.31 283 ALA A C 1
ATOM 2165 O O . ALA A 1 283 ? 11.698 -0.234 -6.019 1.00 92.31 283 ALA A O 1
ATOM 2166 N N . ALA A 1 284 ? 11.631 1.804 -6.959 1.00 94.50 284 ALA A N 1
ATOM 2167 C CA . ALA A 1 284 ? 10.882 1.381 -8.138 1.00 94.50 284 ALA A CA 1
ATOM 2168 C C . ALA A 1 284 ? 11.572 0.252 -8.920 1.00 94.50 284 ALA A C 1
ATOM 2170 O O . ALA A 1 284 ? 10.919 -0.732 -9.261 1.00 94.50 284 ALA A O 1
ATOM 2171 N N . VAL A 1 285 ? 12.887 0.347 -9.154 1.00 96.12 285 VAL A N 1
ATOM 2172 C CA . VAL A 1 285 ? 13.652 -0.712 -9.839 1.00 96.12 285 VAL A CA 1
ATOM 2173 C C . VAL A 1 285 ? 13.644 -2.014 -9.033 1.00 96.12 285 VAL A C 1
ATOM 2175 O O . VAL A 1 285 ? 13.404 -3.078 -9.594 1.00 96.12 285 VAL A O 1
ATOM 2178 N N . ASN A 1 286 ? 13.863 -1.943 -7.717 1.00 94.50 286 ASN A N 1
ATOM 2179 C CA . ASN A 1 286 ? 13.884 -3.123 -6.851 1.00 94.50 286 ASN A CA 1
ATOM 2180 C C . ASN A 1 286 ? 12.507 -3.798 -6.731 1.00 94.50 286 ASN A C 1
ATOM 2182 O O . ASN A 1 286 ? 12.410 -5.018 -6.764 1.00 94.50 286 ASN A O 1
ATOM 2186 N N . GLU A 1 287 ? 11.430 -3.026 -6.581 1.00 92.88 287 GLU A N 1
ATOM 2187 C CA . GLU A 1 287 ? 10.071 -3.572 -6.443 1.00 92.88 287 GLU A CA 1
ATOM 2188 C C . GLU A 1 287 ? 9.538 -4.184 -7.742 1.00 92.88 287 GLU A C 1
ATOM 2190 O O . GLU A 1 287 ? 8.707 -5.089 -7.699 1.00 92.88 287 GLU A O 1
ATOM 2195 N N . ASN A 1 288 ? 10.045 -3.722 -8.888 1.00 95.00 288 ASN A N 1
ATOM 2196 C CA . ASN A 1 288 ? 9.589 -4.132 -10.213 1.00 95.00 288 ASN A CA 1
ATOM 2197 C C . ASN A 1 288 ? 10.633 -4.956 -10.978 1.00 95.00 288 ASN A C 1
ATOM 2199 O O . ASN A 1 288 ? 10.552 -5.069 -12.201 1.00 95.00 288 ASN A O 1
ATOM 2203 N N . PHE A 1 289 ? 11.611 -5.555 -10.291 1.00 95.19 289 PHE A N 1
ATOM 2204 C CA . PHE A 1 289 ? 12.663 -6.312 -10.971 1.00 95.19 289 PHE A CA 1
ATOM 2205 C C . PHE A 1 289 ? 12.105 -7.494 -11.778 1.00 95.19 289 PHE A C 1
ATOM 2207 O O . PHE A 1 289 ? 12.633 -7.790 -12.843 1.00 95.19 289 PHE A O 1
ATOM 2214 N N . MET A 1 290 ? 11.014 -8.124 -11.319 1.00 94.19 290 MET A N 1
ATOM 2215 C CA . MET A 1 290 ? 10.321 -9.178 -12.070 1.00 94.19 290 MET A CA 1
ATOM 2216 C C . MET A 1 290 ? 9.762 -8.648 -13.394 1.00 94.19 290 MET A C 1
ATOM 2218 O O . MET A 1 290 ? 9.959 -9.272 -14.427 1.00 94.19 290 MET A O 1
ATOM 2222 N N . THR A 1 291 ? 9.161 -7.453 -13.396 1.00 94.31 291 THR A N 1
ATOM 2223 C CA . THR A 1 291 ? 8.689 -6.799 -14.626 1.00 94.31 291 THR A CA 1
ATOM 2224 C C . THR A 1 291 ? 9.846 -6.536 -15.593 1.00 94.31 291 THR A C 1
ATOM 2226 O O . THR A 1 291 ? 9.712 -6.767 -16.790 1.00 94.31 291 THR A O 1
ATOM 2229 N N . LEU A 1 292 ? 11.004 -6.094 -15.087 1.00 96.31 292 LEU A N 1
ATOM 2230 C CA . LEU A 1 292 ? 12.210 -5.913 -15.907 1.00 96.31 292 LEU A CA 1
ATOM 2231 C C . LEU A 1 292 ? 12.762 -7.253 -16.418 1.00 96.31 292 LEU A C 1
ATOM 2233 O O . LEU A 1 292 ? 13.275 -7.327 -17.533 1.00 96.31 292 LEU A O 1
ATOM 2237 N N . TRP A 1 293 ? 12.643 -8.316 -15.621 1.00 95.38 293 TRP A N 1
ATOM 2238 C CA . TRP A 1 293 ? 13.061 -9.659 -16.003 1.00 95.38 293 TRP A CA 1
ATOM 2239 C C . TRP A 1 293 ? 12.222 -10.223 -17.145 1.00 95.38 293 TRP A C 1
ATOM 2241 O O . TRP A 1 293 ? 12.773 -10.764 -18.105 1.00 95.38 293 TRP A O 1
ATOM 2251 N N . ASP A 1 294 ? 10.900 -10.081 -17.048 1.00 94.25 294 ASP A N 1
ATOM 2252 C CA . ASP A 1 294 ? 9.956 -10.558 -18.055 1.00 94.25 294 ASP A CA 1
ATOM 2253 C C . ASP A 1 294 ? 10.214 -9.864 -19.397 1.00 94.25 294 ASP A C 1
ATOM 2255 O O . ASP A 1 294 ? 10.323 -10.529 -20.427 1.00 94.25 294 ASP A O 1
ATOM 2259 N N . VAL A 1 295 ? 10.472 -8.551 -19.372 1.00 94.94 295 VAL A N 1
ATOM 2260 C CA . VAL A 1 295 ? 10.885 -7.785 -20.557 1.00 94.94 295 VAL A CA 1
ATOM 2261 C C . VAL A 1 295 ? 12.122 -8.392 -21.221 1.00 94.94 295 VAL A C 1
ATOM 2263 O O . VAL A 1 295 ? 12.126 -8.590 -22.433 1.00 94.94 295 VAL A O 1
ATOM 2266 N N . LEU A 1 296 ? 13.157 -8.753 -20.453 1.00 95.88 296 LEU A N 1
ATOM 2267 C CA . LEU A 1 296 ? 14.366 -9.375 -21.011 1.00 95.88 296 LEU A CA 1
ATOM 2268 C C . LEU A 1 296 ? 14.110 -10.760 -21.631 1.00 95.88 296 LEU A C 1
ATOM 2270 O O . LEU A 1 296 ? 14.843 -11.170 -22.533 1.00 95.88 296 LEU A O 1
ATOM 2274 N N . LYS A 1 297 ? 13.089 -11.490 -21.167 1.00 92.81 297 LYS A N 1
ATOM 2275 C CA . LYS A 1 297 ? 12.754 -12.838 -21.655 1.00 92.81 297 LYS A CA 1
ATOM 2276 C C . LYS A 1 297 ? 11.836 -12.836 -22.876 1.00 92.81 297 LYS A C 1
ATOM 2278 O O . LYS A 1 297 ? 11.910 -13.759 -23.688 1.00 92.81 297 LYS A O 1
ATOM 2283 N N . GLU A 1 298 ? 10.991 -11.824 -23.037 1.00 90.19 298 GLU A N 1
ATOM 2284 C CA . GLU A 1 298 ? 9.926 -11.785 -24.047 1.00 90.19 298 GLU A CA 1
ATOM 2285 C C . GLU A 1 298 ? 10.340 -11.118 -25.372 1.00 90.19 298 GLU A C 1
ATOM 2287 O O . GLU A 1 298 ? 9.609 -10.310 -25.935 1.00 90.19 298 GLU A O 1
ATOM 2292 N N . SER A 1 299 ? 11.497 -11.497 -25.930 1.00 87.69 299 SER A N 1
ATOM 2293 C CA . SER A 1 299 ? 12.027 -10.918 -27.186 1.00 87.69 299 SER A CA 1
ATOM 2294 C C . SER A 1 299 ? 12.102 -9.377 -27.150 1.00 87.69 299 SER A C 1
ATOM 2296 O O . SER A 1 299 ? 11.438 -8.716 -27.956 1.00 87.69 299 SER A O 1
ATOM 2298 N N . PRO A 1 300 ? 12.901 -8.799 -26.232 1.00 93.88 300 PRO A N 1
ATOM 2299 C CA . PRO A 1 300 ? 12.939 -7.357 -26.012 1.00 93.88 300 PRO A CA 1
ATOM 2300 C C . PRO A 1 300 ? 13.396 -6.596 -27.257 1.00 93.88 300 PRO A C 1
ATOM 2302 O O . PRO A 1 300 ? 14.266 -7.044 -28.010 1.00 93.88 300 PRO A O 1
ATOM 2305 N N . SER A 1 301 ? 12.851 -5.397 -27.446 1.00 96.25 301 SER A N 1
ATOM 2306 C CA . SER A 1 301 ? 13.403 -4.448 -28.404 1.00 96.25 301 SER A CA 1
ATOM 2307 C C . SER A 1 301 ? 14.708 -3.837 -27.883 1.00 96.25 301 SER A C 1
ATOM 2309 O O . SER A 1 301 ? 15.016 -3.859 -26.692 1.00 96.25 301 SER A O 1
ATOM 2311 N N . GLU A 1 302 ? 15.475 -3.213 -28.774 1.00 96.19 302 GLU A N 1
ATOM 2312 C CA . GLU A 1 302 ? 16.699 -2.503 -28.387 1.00 96.19 302 GLU A CA 1
ATOM 2313 C C . GLU A 1 302 ? 16.426 -1.341 -27.411 1.00 96.19 302 GLU A C 1
ATOM 2315 O O . GLU A 1 302 ? 17.259 -1.044 -26.555 1.00 96.19 302 GLU A O 1
ATOM 2320 N N . GLN A 1 303 ? 15.242 -0.722 -27.495 1.00 96.19 303 GLN A N 1
ATOM 2321 C CA . GLN A 1 303 ? 14.804 0.310 -26.552 1.00 96.19 303 GLN A CA 1
ATOM 2322 C C . GLN A 1 303 ? 14.531 -0.279 -25.167 1.00 96.19 303 GLN A C 1
ATOM 2324 O O . GLN A 1 303 ? 14.968 0.298 -24.171 1.00 96.19 303 GLN A O 1
ATOM 2329 N N . ASP A 1 304 ? 13.894 -1.449 -25.111 1.00 97.06 304 ASP A N 1
ATOM 2330 C CA . ASP A 1 304 ? 13.627 -2.149 -23.853 1.00 97.06 304 ASP A CA 1
ATOM 2331 C C . ASP A 1 304 ? 14.936 -2.529 -23.155 1.00 97.06 304 ASP A C 1
ATOM 2333 O O . ASP A 1 304 ? 15.125 -2.258 -21.969 1.00 97.06 304 ASP A O 1
ATOM 2337 N N . ILE A 1 305 ? 15.896 -3.071 -23.911 1.00 97.88 305 ILE A N 1
ATOM 2338 C CA . ILE A 1 305 ? 17.228 -3.406 -23.391 1.00 97.88 305 ILE A CA 1
ATOM 2339 C C . ILE A 1 305 ? 17.931 -2.143 -22.882 1.00 97.88 305 ILE A C 1
ATOM 2341 O O . ILE A 1 305 ? 18.464 -2.135 -21.771 1.00 97.88 305 ILE A O 1
ATOM 2345 N N . ALA A 1 306 ? 17.916 -1.055 -23.657 1.00 97.94 306 ALA A N 1
ATOM 2346 C CA . ALA A 1 306 ? 18.531 0.207 -23.256 1.00 97.94 306 ALA A CA 1
ATOM 2347 C C . ALA A 1 306 ? 17.940 0.757 -21.949 1.00 97.94 306 ALA A C 1
ATOM 2349 O O . ALA A 1 306 ? 18.695 1.266 -21.114 1.00 97.94 306 ALA A O 1
ATOM 2350 N N . PHE A 1 307 ? 16.626 0.628 -21.761 1.00 98.31 307 PHE A N 1
ATOM 2351 C CA . PHE A 1 307 ? 15.941 1.048 -20.546 1.00 98.31 307 PHE A CA 1
ATOM 2352 C C . PHE A 1 307 ? 16.266 0.151 -19.344 1.00 98.31 307 PHE A C 1
ATOM 2354 O O . PHE A 1 307 ? 16.563 0.661 -18.260 1.00 98.31 307 PHE A O 1
ATOM 2361 N N . VAL A 1 308 ? 16.301 -1.175 -19.521 1.00 98.19 308 VAL A N 1
ATOM 2362 C CA . VAL A 1 308 ? 16.712 -2.099 -18.450 1.00 98.19 308 VAL A CA 1
ATOM 2363 C C . VAL A 1 308 ? 18.152 -1.820 -18.009 1.00 98.19 308 VAL A C 1
ATOM 2365 O O . VAL A 1 308 ? 18.429 -1.805 -16.810 1.00 98.19 308 VAL A O 1
ATOM 2368 N N . ILE A 1 309 ? 19.057 -1.495 -18.942 1.00 98.56 309 ILE A N 1
ATOM 2369 C CA . ILE A 1 309 ? 20.417 -1.040 -18.606 1.00 98.56 309 ILE A CA 1
ATOM 2370 C C . ILE A 1 309 ? 20.359 0.195 -17.699 1.00 98.56 309 ILE A C 1
ATOM 2372 O O . ILE A 1 309 ? 21.015 0.211 -16.663 1.00 98.56 309 ILE A O 1
ATOM 2376 N N . THR A 1 310 ? 19.545 1.201 -18.034 1.00 98.44 310 THR A N 1
ATOM 2377 C CA . THR A 1 310 ? 19.377 2.403 -17.199 1.00 98.44 310 THR A CA 1
ATOM 2378 C C . THR A 1 310 ? 18.831 2.081 -15.805 1.00 98.44 310 THR A C 1
ATOM 2380 O O . THR A 1 310 ? 19.290 2.654 -14.817 1.00 98.44 310 THR A O 1
ATOM 2383 N N . CYS A 1 311 ? 17.916 1.119 -15.682 1.00 98.38 311 CYS A N 1
ATOM 2384 C CA . CYS A 1 311 ? 17.454 0.641 -14.377 1.00 98.38 311 CYS A CA 1
ATOM 2385 C C . CYS A 1 311 ? 18.598 0.017 -13.561 1.00 98.38 311 CYS A C 1
ATOM 2387 O O . CYS A 1 311 ? 18.762 0.323 -12.379 1.00 98.38 311 CYS A O 1
ATOM 2389 N N . MET A 1 312 ? 19.425 -0.817 -14.193 1.00 98.44 312 MET A N 1
ATOM 2390 C CA . MET A 1 312 ? 20.551 -1.488 -13.534 1.00 98.44 312 MET A CA 1
ATOM 2391 C C . MET A 1 312 ? 21.716 -0.537 -13.210 1.00 98.44 312 MET A C 1
ATOM 2393 O O . MET A 1 312 ? 22.469 -0.784 -12.272 1.00 98.44 312 MET A O 1
ATOM 2397 N N . GLU A 1 313 ? 21.841 0.595 -13.907 1.00 98.00 313 GLU A N 1
ATOM 2398 C CA . GLU A 1 313 ? 22.748 1.688 -13.515 1.00 98.00 313 GLU A CA 1
ATOM 2399 C C . GLU A 1 313 ? 22.312 2.368 -12.209 1.00 98.00 313 GLU A C 1
ATOM 2401 O O . GLU A 1 313 ? 23.153 2.844 -11.441 1.00 98.00 313 GLU A O 1
ATOM 2406 N N . ILE A 1 314 ? 21.004 2.414 -11.943 1.00 97.69 314 ILE A N 1
ATOM 2407 C CA . ILE A 1 314 ? 20.436 2.973 -10.710 1.00 97.69 314 ILE A CA 1
ATOM 2408 C C . ILE A 1 314 ? 20.567 1.972 -9.559 1.00 97.69 314 ILE A C 1
ATOM 2410 O O . ILE A 1 314 ? 20.975 2.357 -8.456 1.00 97.69 314 ILE A O 1
ATOM 2414 N N . HIS A 1 315 ? 20.215 0.711 -9.818 1.00 97.62 315 HIS A N 1
ATOM 2415 C CA . HIS A 1 315 ? 20.206 -0.372 -8.842 1.00 97.62 315 HIS A CA 1
ATOM 2416 C C . HIS A 1 315 ? 20.620 -1.699 -9.514 1.00 97.62 315 HIS A C 1
ATOM 2418 O O . HIS A 1 315 ? 19.779 -2.344 -10.138 1.00 97.62 315 HIS A O 1
ATOM 2424 N N . PRO A 1 316 ? 21.903 -2.101 -9.432 1.00 97.88 316 PRO A N 1
ATOM 2425 C CA . PRO A 1 316 ? 22.424 -3.264 -10.154 1.00 97.88 316 PRO A CA 1
ATOM 2426 C C . PRO A 1 316 ? 21.997 -4.579 -9.484 1.00 97.88 316 PRO A C 1
ATOM 2428 O O . PRO A 1 316 ? 22.586 -4.995 -8.486 1.00 97.88 316 PRO A O 1
ATOM 2431 N N . ILE A 1 317 ? 20.983 -5.245 -10.041 1.00 97.62 317 ILE A N 1
ATOM 2432 C CA . ILE A 1 317 ? 20.426 -6.496 -9.502 1.00 97.62 317 ILE A CA 1
ATOM 2433 C C . ILE A 1 317 ? 21.138 -7.701 -10.121 1.00 97.62 317 ILE A C 1
ATOM 2435 O O . ILE A 1 317 ? 21.063 -7.913 -11.328 1.00 97.62 317 ILE A O 1
ATOM 2439 N N . LYS A 1 318 ? 21.805 -8.519 -9.305 1.00 97.56 318 LYS A N 1
ATOM 2440 C CA . LYS A 1 318 ? 22.595 -9.684 -9.746 1.00 97.56 318 LYS A CA 1
ATOM 2441 C C . LYS A 1 318 ? 21.807 -10.667 -10.598 1.00 97.56 318 LYS A C 1
ATOM 2443 O O . LYS A 1 318 ? 22.294 -11.107 -11.634 1.00 97.56 318 LYS A O 1
ATOM 2448 N N . ASP A 1 319 ? 20.594 -10.978 -10.168 1.00 96.06 319 ASP A N 1
ATOM 2449 C CA . ASP A 1 319 ? 19.741 -12.015 -10.745 1.00 96.06 319 ASP A CA 1
ATOM 2450 C C . ASP A 1 319 ? 19.330 -11.728 -12.197 1.00 96.06 319 ASP A C 1
ATOM 2452 O O . ASP A 1 319 ? 18.963 -12.645 -12.925 1.00 96.06 319 ASP A O 1
ATOM 2456 N N . LEU A 1 320 ? 19.438 -10.473 -12.650 1.00 96.75 320 LEU A N 1
ATOM 2457 C CA . LEU A 1 320 ? 19.148 -10.077 -14.031 1.00 96.75 320 LEU A CA 1
ATOM 2458 C C . LEU A 1 320 ? 20.373 -10.146 -14.958 1.00 96.75 320 LEU A C 1
ATOM 2460 O O . LEU A 1 320 ? 20.230 -9.940 -16.163 1.00 96.75 320 LEU A O 1
ATOM 2464 N N . ALA A 1 321 ? 21.578 -10.399 -14.432 1.00 97.88 321 ALA A N 1
ATOM 2465 C CA . ALA A 1 321 ? 22.828 -10.228 -15.179 1.00 97.88 321 ALA A CA 1
ATOM 2466 C C . ALA A 1 321 ? 22.926 -11.149 -16.399 1.00 97.88 321 ALA A C 1
ATOM 2468 O O . ALA A 1 321 ? 23.303 -10.695 -17.478 1.00 97.88 321 ALA A O 1
ATOM 2469 N N . ASP A 1 322 ? 22.566 -12.423 -16.242 1.00 97.31 322 ASP A N 1
ATOM 2470 C CA . ASP A 1 322 ? 22.692 -13.421 -17.308 1.00 97.31 322 ASP A CA 1
ATOM 2471 C C . ASP A 1 322 ? 21.673 -13.194 -18.432 1.00 97.31 322 ASP A C 1
ATOM 2473 O O . ASP A 1 322 ? 21.996 -13.343 -19.612 1.00 97.31 322 ASP A O 1
ATOM 2477 N N . ASP A 1 323 ? 20.441 -12.814 -18.085 1.00 97.69 323 ASP A N 1
ATOM 2478 C CA . ASP A 1 323 ? 19.409 -12.517 -19.079 1.00 97.69 323 ASP A CA 1
ATOM 2479 C C . ASP A 1 323 ? 19.678 -11.190 -19.794 1.00 97.69 323 ASP A C 1
ATOM 2481 O O . ASP A 1 323 ? 19.482 -11.106 -21.008 1.00 97.69 323 ASP A O 1
ATOM 2485 N N . LEU A 1 324 ? 20.213 -10.184 -19.090 1.00 98.12 324 LEU A N 1
ATOM 2486 C CA . LEU A 1 324 ? 20.653 -8.941 -19.718 1.00 98.12 324 LEU A CA 1
ATOM 2487 C C . LEU A 1 324 ? 21.828 -9.194 -20.669 1.00 98.12 324 LEU A C 1
ATOM 2489 O O . LEU A 1 324 ? 21.791 -8.731 -21.805 1.00 98.12 324 LEU A O 1
ATOM 2493 N N . GLU A 1 325 ? 22.840 -9.959 -20.248 1.00 98.00 325 GLU A N 1
ATOM 2494 C CA . GLU A 1 325 ? 23.985 -10.306 -21.100 1.00 98.00 325 GLU A CA 1
ATOM 2495 C C . GLU A 1 325 ? 23.547 -11.022 -22.381 1.00 98.00 325 GLU A C 1
ATOM 2497 O O . GLU A 1 325 ? 24.006 -10.671 -23.467 1.00 98.00 325 GLU A O 1
ATOM 2502 N N . ARG A 1 326 ? 22.596 -11.958 -22.280 1.00 97.00 326 ARG A N 1
ATOM 2503 C CA . ARG A 1 326 ? 22.030 -12.637 -23.451 1.00 97.00 326 ARG A CA 1
ATOM 2504 C C . ARG A 1 326 ? 21.266 -11.676 -24.363 1.00 97.00 326 ARG A C 1
ATOM 2506 O O . ARG A 1 326 ? 21.415 -11.737 -25.580 1.00 97.00 326 ARG A O 1
ATOM 2513 N N . ALA A 1 327 ? 20.458 -10.777 -23.800 1.00 97.25 327 ALA A N 1
ATOM 2514 C CA . ALA A 1 327 ? 19.709 -9.799 -24.586 1.00 97.25 327 ALA A CA 1
ATOM 2515 C C . ALA A 1 327 ? 20.641 -8.848 -25.363 1.00 97.25 327 ALA A C 1
ATOM 2517 O O . ALA A 1 327 ? 20.344 -8.497 -26.508 1.00 97.25 327 ALA A O 1
ATOM 2518 N N . LEU A 1 328 ? 21.804 -8.492 -24.799 1.00 97.50 328 LEU A N 1
ATOM 2519 C CA . LEU A 1 328 ? 22.806 -7.634 -25.449 1.00 97.50 328 LEU A CA 1
ATOM 2520 C C . LEU A 1 328 ? 23.340 -8.198 -26.774 1.00 97.50 328 LEU A C 1
ATOM 2522 O O . LEU A 1 328 ? 23.720 -7.413 -27.644 1.00 97.50 328 LEU A O 1
ATOM 2526 N N . GLU A 1 329 ? 23.309 -9.519 -26.983 1.00 95.75 329 GLU A N 1
ATOM 2527 C CA . GLU A 1 329 ? 23.711 -10.151 -28.251 1.00 95.75 329 GLU A CA 1
ATOM 2528 C C . GLU A 1 329 ? 22.847 -9.695 -29.441 1.00 95.75 329 GLU A C 1
ATOM 2530 O O . GLU A 1 329 ? 23.278 -9.753 -30.594 1.00 95.75 329 GLU A O 1
ATOM 2535 N N . THR A 1 330 ? 21.629 -9.216 -29.170 1.00 94.94 330 THR A N 1
ATOM 2536 C CA . THR A 1 330 ? 20.669 -8.757 -30.187 1.00 94.94 330 THR A CA 1
ATOM 2537 C C . THR A 1 330 ? 20.778 -7.262 -30.510 1.00 94.94 330 THR A C 1
ATOM 2539 O O . THR A 1 330 ? 20.282 -6.817 -31.549 1.00 94.94 330 THR A O 1
ATOM 2542 N N . VAL A 1 331 ? 21.449 -6.491 -29.648 1.00 96.56 331 VAL A N 1
ATOM 2543 C CA . VAL A 1 331 ? 21.604 -5.032 -29.760 1.00 96.56 331 VAL A CA 1
ATOM 2544 C C . VAL A 1 331 ? 22.574 -4.695 -30.885 1.00 96.56 331 VAL A C 1
ATOM 2546 O O . VAL A 1 331 ? 23.637 -5.301 -30.988 1.00 96.56 331 VAL A O 1
ATOM 2549 N N . LYS A 1 332 ? 22.248 -3.704 -31.723 1.00 96.31 332 LYS A N 1
ATOM 2550 C CA . LYS A 1 332 ? 23.135 -3.270 -32.818 1.00 96.31 332 LYS A CA 1
ATOM 2551 C C . LYS A 1 332 ? 23.932 -2.019 -32.470 1.00 96.31 332 LYS A C 1
ATOM 2553 O O . LYS A 1 332 ? 25.039 -1.848 -32.991 1.00 96.31 332 LYS A O 1
ATOM 2558 N N . ASP A 1 333 ? 23.398 -1.148 -31.618 1.00 97.25 333 ASP A N 1
ATOM 2559 C CA . ASP A 1 333 ? 24.103 0.039 -31.159 1.00 97.25 333 ASP A CA 1
ATOM 2560 C C . ASP A 1 333 ? 25.267 -0.337 -30.227 1.00 97.25 333 ASP A C 1
ATOM 2562 O O . ASP A 1 333 ? 25.101 -0.865 -29.124 1.00 97.25 333 ASP A O 1
ATOM 2566 N N . ARG A 1 334 ? 26.485 -0.012 -30.671 1.00 96.62 334 ARG A N 1
ATOM 2567 C CA . ARG A 1 334 ? 27.719 -0.261 -29.916 1.00 96.62 334 ARG A CA 1
ATOM 2568 C C . ARG A 1 334 ? 27.771 0.497 -28.592 1.00 96.62 334 ARG A C 1
ATOM 2570 O O . ARG A 1 334 ? 28.395 0.009 -27.653 1.00 96.62 334 ARG A O 1
ATOM 2577 N N . ALA A 1 335 ? 27.163 1.679 -28.509 1.00 96.44 335 ALA A N 1
ATOM 2578 C CA . ALA A 1 335 ? 27.115 2.450 -27.273 1.00 96.44 335 ALA A CA 1
ATOM 2579 C C . ALA A 1 335 ? 26.233 1.747 -26.234 1.00 96.44 335 ALA A C 1
ATOM 2581 O O . ALA A 1 335 ? 26.644 1.609 -25.081 1.00 96.44 335 ALA A O 1
ATOM 2582 N N . VAL A 1 336 ? 25.071 1.237 -26.656 1.00 97.06 336 VAL A N 1
ATOM 2583 C CA . VAL A 1 336 ? 24.170 0.458 -25.794 1.00 97.06 336 VAL A CA 1
ATOM 2584 C C . VAL A 1 336 ? 24.837 -0.850 -25.365 1.00 97.06 336 VAL A C 1
ATOM 2586 O O . VAL A 1 336 ? 24.854 -1.141 -24.171 1.00 97.06 336 VAL A O 1
ATOM 2589 N N . GLN A 1 337 ? 25.478 -1.583 -26.287 1.00 97.56 337 GLN A N 1
ATOM 2590 C CA . GLN A 1 337 ? 26.244 -2.793 -25.951 1.00 97.56 337 GLN A CA 1
ATOM 2591 C C . GLN A 1 337 ? 27.346 -2.524 -24.921 1.00 97.56 337 GLN A C 1
ATOM 2593 O O . GLN A 1 337 ? 27.432 -3.212 -23.905 1.00 97.56 337 GLN A O 1
ATOM 2598 N N . SER A 1 338 ? 28.183 -1.507 -25.155 1.00 97.62 338 SER A N 1
ATOM 2599 C CA . SER A 1 338 ? 29.288 -1.181 -24.250 1.00 97.62 338 SER A CA 1
ATOM 2600 C C . SER A 1 338 ? 28.790 -0.784 -22.861 1.00 97.62 338 SER A C 1
ATOM 2602 O O . SER A 1 338 ? 29.391 -1.181 -21.863 1.00 97.62 338 SER A O 1
ATOM 2604 N N . ARG A 1 339 ? 27.700 -0.009 -22.790 1.00 98.19 339 ARG A N 1
ATOM 2605 C CA . ARG A 1 339 ? 27.067 0.378 -21.523 1.00 98.19 339 ARG A CA 1
ATOM 2606 C C . ARG A 1 339 ? 26.493 -0.844 -20.807 1.00 98.19 339 ARG A C 1
ATOM 2608 O O . ARG A 1 339 ? 26.720 -1.010 -19.614 1.00 98.19 339 ARG A O 1
ATOM 2615 N N . GLY A 1 340 ? 25.822 -1.723 -21.548 1.00 98.06 340 GLY A N 1
ATOM 2616 C CA . GLY A 1 340 ? 25.257 -2.965 -21.033 1.00 98.06 340 GLY A CA 1
ATOM 2617 C C . GLY A 1 340 ? 26.301 -3.900 -20.435 1.00 98.06 340 GLY A C 1
ATOM 2618 O O . GLY A 1 340 ? 26.135 -4.334 -19.300 1.00 98.06 340 GLY A O 1
ATOM 2619 N N . HIS A 1 341 ? 27.412 -4.153 -21.133 1.00 98.25 341 HIS A N 1
ATOM 2620 C CA . HIS A 1 341 ? 28.485 -5.000 -20.600 1.00 98.25 341 HIS A CA 1
ATOM 2621 C C . HIS A 1 341 ? 29.101 -4.424 -19.319 1.00 98.25 341 HIS A C 1
ATOM 2623 O O . HIS A 1 341 ? 29.277 -5.157 -18.349 1.00 98.25 341 HIS A O 1
ATOM 2629 N N . ALA A 1 342 ? 29.351 -3.111 -19.266 1.00 98.12 342 ALA A N 1
ATOM 2630 C CA . ALA A 1 342 ? 29.861 -2.465 -18.055 1.00 98.12 342 ALA A CA 1
ATOM 2631 C C . ALA A 1 342 ? 28.886 -2.593 -16.868 1.00 98.12 342 ALA A C 1
ATOM 2633 O O . ALA A 1 342 ? 29.300 -2.726 -15.717 1.00 98.12 342 ALA A O 1
ATOM 2634 N N . VAL A 1 343 ? 27.581 -2.558 -17.137 1.00 98.25 343 VAL A N 1
ATOM 2635 C CA . VAL A 1 343 ? 26.541 -2.755 -16.123 1.00 98.25 343 VAL A CA 1
ATOM 2636 C C . VAL A 1 343 ? 26.474 -4.212 -15.664 1.00 98.25 343 VAL A C 1
ATOM 2638 O O . VAL A 1 343 ? 26.438 -4.448 -14.459 1.00 98.25 343 VAL A O 1
ATOM 2641 N N . VAL A 1 344 ? 26.564 -5.186 -16.574 1.00 98.50 344 VAL A N 1
ATOM 2642 C CA . VAL A 1 344 ? 26.647 -6.620 -16.235 1.00 98.50 344 VAL A CA 1
ATOM 2643 C C . VAL A 1 344 ? 27.868 -6.915 -15.355 1.00 98.50 344 VAL A C 1
ATOM 2645 O O . VAL A 1 344 ? 27.756 -7.650 -14.373 1.00 98.50 344 VAL A O 1
ATOM 2648 N N . GLU A 1 345 ? 29.022 -6.306 -15.642 1.00 98.00 345 GLU A N 1
ATOM 2649 C CA . GLU A 1 345 ? 30.213 -6.424 -14.791 1.00 98.00 345 GLU A CA 1
ATOM 2650 C C . GLU A 1 345 ? 29.960 -5.896 -13.372 1.00 98.00 345 GLU A C 1
ATOM 2652 O O . GLU A 1 345 ? 30.317 -6.560 -12.396 1.00 98.00 345 GLU A O 1
ATOM 2657 N N . LYS A 1 346 ? 29.291 -4.743 -13.232 1.00 97.62 346 LYS A N 1
ATOM 2658 C CA . LYS A 1 346 ? 28.904 -4.200 -11.918 1.00 97.62 346 LYS A CA 1
ATOM 2659 C C . LYS A 1 346 ? 27.922 -5.105 -11.183 1.00 97.62 346 LYS A C 1
ATOM 2661 O O . LYS A 1 346 ? 28.112 -5.342 -9.992 1.00 97.62 346 LYS A O 1
ATOM 2666 N N . MET A 1 347 ? 26.915 -5.629 -11.886 1.00 98.19 347 MET A N 1
ATOM 2667 C CA . MET A 1 347 ? 25.923 -6.556 -11.331 1.00 98.19 347 MET A CA 1
ATOM 2668 C C . MET A 1 347 ? 26.596 -7.820 -10.797 1.00 98.19 347 MET A C 1
ATOM 2670 O O . MET A 1 347 ? 26.289 -8.246 -9.695 1.00 98.19 347 MET A O 1
ATOM 2674 N N . ARG A 1 348 ? 27.562 -8.399 -11.519 1.00 98.00 348 ARG A N 1
ATOM 2675 C CA . ARG A 1 348 ? 28.317 -9.582 -11.056 1.00 98.00 348 ARG A CA 1
ATOM 2676 C C . ARG A 1 348 ? 29.369 -9.256 -9.988 1.00 98.00 348 ARG A C 1
ATOM 2678 O O . ARG A 1 348 ? 29.849 -10.153 -9.294 1.00 98.00 348 ARG A O 1
ATOM 2685 N N . GLY A 1 349 ? 29.753 -7.988 -9.885 1.00 96.25 349 GLY A N 1
ATOM 2686 C CA . GLY A 1 349 ? 30.771 -7.483 -8.978 1.00 96.25 349 GLY A CA 1
ATOM 2687 C C . GLY A 1 349 ? 30.278 -7.211 -7.549 1.00 96.25 349 GLY A C 1
ATOM 2688 O O . GLY A 1 349 ? 29.172 -7.590 -7.161 1.00 96.25 349 GLY A O 1
ATOM 2689 N N . PRO A 1 350 ? 31.104 -6.530 -6.733 1.00 94.25 350 PRO A N 1
ATOM 2690 C CA . PRO A 1 350 ? 30.779 -6.212 -5.340 1.00 94.25 350 PRO A CA 1
ATOM 2691 C C . PRO A 1 350 ? 29.659 -5.171 -5.188 1.00 94.25 350 PRO A C 1
ATOM 2693 O O . PRO A 1 350 ? 29.114 -5.032 -4.097 1.00 94.25 350 PRO A O 1
ATOM 2696 N N . GLU A 1 351 ? 29.337 -4.432 -6.253 1.00 94.25 351 GLU A N 1
ATOM 2697 C CA . GLU A 1 351 ? 28.239 -3.459 -6.277 1.00 94.25 351 GLU A CA 1
ATOM 2698 C C . GLU A 1 351 ? 26.875 -4.115 -6.521 1.00 94.25 351 GLU A C 1
ATOM 2700 O O . GLU A 1 351 ? 25.853 -3.496 -6.238 1.00 94.25 351 GLU A O 1
ATOM 2705 N N . GLY A 1 352 ? 26.854 -5.353 -7.024 1.00 95.06 352 GLY A N 1
ATOM 2706 C CA . GLY A 1 352 ? 25.635 -6.098 -7.288 1.00 95.06 352 GLY A CA 1
ATOM 2707 C C . GLY A 1 352 ? 24.846 -6.430 -6.027 1.00 95.06 352 GLY A C 1
ATOM 2708 O O . GLY A 1 352 ? 25.406 -6.827 -5.000 1.00 95.06 352 GLY A O 1
ATOM 2709 N N . ILE A 1 353 ? 23.526 -6.328 -6.130 1.00 96.12 353 ILE A N 1
ATOM 2710 C CA . ILE A 1 353 ? 22.578 -6.581 -5.046 1.00 96.12 353 ILE A CA 1
ATOM 2711 C C . ILE A 1 353 ? 21.704 -7.772 -5.447 1.00 96.12 353 ILE A C 1
ATOM 2713 O O . ILE A 1 353 ? 21.278 -7.860 -6.594 1.00 96.12 353 ILE A O 1
ATOM 2717 N N . GLU A 1 354 ? 21.480 -8.710 -4.526 1.00 94.88 354 GLU A N 1
ATOM 2718 C CA . GLU A 1 354 ? 20.557 -9.831 -4.765 1.00 94.88 354 GLU A CA 1
ATOM 2719 C C . GLU A 1 354 ? 19.130 -9.298 -4.919 1.00 94.88 354 GLU A C 1
ATOM 2721 O O . GLU A 1 354 ? 18.731 -8.355 -4.223 1.00 94.88 354 GLU A O 1
ATOM 2726 N N . ALA A 1 355 ? 18.353 -9.913 -5.803 1.00 89.56 355 ALA A N 1
ATOM 2727 C CA . ALA A 1 355 ? 16.946 -9.604 -5.945 1.00 89.56 355 ALA A CA 1
ATOM 2728 C C . ALA A 1 355 ? 16.206 -9.789 -4.614 1.00 89.56 355 ALA A C 1
ATOM 2730 O O . ALA A 1 355 ? 16.509 -10.657 -3.792 1.00 89.56 355 ALA A O 1
ATOM 2731 N N . ASN A 1 356 ? 15.208 -8.942 -4.382 1.00 86.69 356 ASN A N 1
ATOM 2732 C CA . ASN A 1 356 ? 14.407 -9.042 -3.178 1.00 86.69 356 ASN A CA 1
ATOM 2733 C C . ASN A 1 356 ? 13.362 -10.157 -3.330 1.00 86.69 356 ASN A C 1
ATOM 2735 O O . ASN A 1 356 ? 12.343 -9.970 -3.998 1.00 86.69 356 ASN A O 1
ATOM 2739 N N . ASP A 1 357 ? 13.586 -11.274 -2.633 1.00 82.69 357 ASP A N 1
ATOM 2740 C CA . ASP A 1 357 ? 12.706 -12.454 -2.600 1.00 82.69 357 ASP A CA 1
ATOM 2741 C C . ASP A 1 357 ? 11.226 -12.127 -2.343 1.00 82.69 357 ASP A C 1
ATOM 2743 O O . ASP A 1 357 ? 10.338 -12.857 -2.782 1.00 82.69 357 ASP A O 1
ATOM 2747 N N . LYS A 1 358 ? 10.933 -11.007 -1.664 1.00 81.38 358 LYS A N 1
ATOM 2748 C CA . LYS A 1 358 ? 9.563 -10.533 -1.416 1.00 81.38 358 LYS A CA 1
ATOM 2749 C C . LYS A 1 358 ? 8.751 -10.346 -2.704 1.00 81.38 358 LYS A C 1
ATOM 2751 O O . LYS A 1 358 ? 7.526 -10.419 -2.647 1.00 81.38 358 LYS A O 1
ATOM 2756 N N . TRP A 1 359 ? 9.401 -10.064 -3.831 1.00 77.75 359 TRP A N 1
ATOM 2757 C CA . TRP A 1 359 ? 8.721 -9.758 -5.092 1.00 77.75 359 TRP A CA 1
ATOM 2758 C C . TRP A 1 359 ? 8.722 -10.920 -6.092 1.00 77.75 359 TRP A C 1
ATOM 2760 O O . TRP A 1 359 ? 8.120 -10.785 -7.149 1.00 77.75 359 TRP A O 1
ATOM 2770 N N . VAL A 1 360 ? 9.335 -12.059 -5.745 1.00 67.62 360 VAL A N 1
ATOM 2771 C CA . VAL A 1 360 ? 9.380 -13.281 -6.576 1.00 67.62 360 VAL A CA 1
ATOM 2772 C C . VAL A 1 360 ? 8.046 -14.054 -6.553 1.00 67.62 360 VAL A C 1
ATOM 2774 O O . VAL A 1 360 ? 7.817 -14.910 -7.404 1.00 67.62 360 VAL A O 1
ATOM 2777 N N . SER A 1 361 ? 7.168 -13.779 -5.577 1.00 53.50 361 SER A N 1
ATOM 2778 C CA . SER A 1 361 ? 5.940 -14.545 -5.300 1.00 53.50 361 SER A CA 1
ATOM 2779 C C . SER A 1 361 ? 4.658 -13.947 -5.865 1.00 53.50 361 SER A C 1
ATOM 2781 O O . SER A 1 361 ? 4.422 -12.738 -5.604 1.00 53.50 361 SER A O 1
#

Mean predicted aligned error: 9.82 Å

Foldseek 3Di:
DDDDDDDDDDDDDDDDPDDDPPDPLLVVLVVCVPPPDDDPVVVVLLVVLLPDDPVLLLCVQQVPVVSVVPDDPDDVNVNSSSLNSCLVCLLVQDLVNLVCSLPDPSGDPRSSLSSLSSSLVSQVPHQPVVLVVVCVVPVNPRPLSSLLSSLQRHDDEPVCLVVLLCQLPPDDLSSNLSSLVSSCVHPLVSSQVSLCVQLVPPPVHDLSSVLSSLQSNLVVCLVVVPDPCPVVSLVSLLVQLVVCVPPCSSNVSSLVSLLSNLDPVSLVSQLPDPSHDLVSNLSSLQLNVVSLQVCLVPLHDLVSLLVSLSSLVSAPALVCLVSSLVSLVVHDDPVSSVSSVVSSCCCNDPRNDYRDPVNVD

pLDDT: mean 83.68, std 20.49, range [22.44, 98.56]

Radius of gyration: 25.99 Å; Cα contacts (8 Å, |Δi|>4): 389; chains: 1; bounding box: 56×58×80 Å

Sequence (361 aa):
MKQRKRRIWFCSLAAVILVGVSAVGVLHASALTTEKLSGMEETSRISRVEKLSTQQLIGLLNGDKSVRANDLSMANEGLYTVAAQLLERKDSISNTELLGQITDPSNQIQTRSILMDLYAIKNENTPKAELKELLVSQGGQLPAELKVKAITDAVFTEEDIPLLKSYVEEEDEIVAFHGLKKLSTVNLSEAAAVSDGILSTYPVQPSQKISAAQKVKSKFYVNNPNASGKKEFIALCVQIAEENPQDTILRDSSTFALSALRDYSAVEAIVNSPVLDRISKVAAVNENFMTLWDVLKESPSEQDIAFVITCMEIHPIKDLADDLERALETVKDRAVQSRGHAVVEKMRGPEGIEANDKWVS